Protein 5UC0 (pdb70)

Secondary structure (DSSP, 8-state):
--SPPHHHHHHHHHHHHT---HHHHHHHHHHHHHH---SBEEEEEEE-TTTTTSEEEEEEEEE-SSS--EEEEEEEE--STT-STT-EE--EE---SGGGG-EEEEEPTT--EEETTEEE--EEETTEEE--EEEHHHHHHGGG--EEEEESS--S---/--PPPHHHHHHHHHHHHT---HHHHHHHHHHHHHH---SBEEEEEEE-TTTTTSEEEEEEEEE-SSS--EEEEEEEE-----TT-EE--EES--SGGGS-EEEEEPTT--EEETTEEE--EEETTEEE--EEETHHHHHHTT--EEEEESS--S---

B-factor: mean 25.45, std 15.19, range [10.07, 131.5]

Structure (mmCIF, N/CA/C/O backbone):
data_5UC0
#
_entry.id   5UC0
#
_cell.length_a   113.075
_cell.length_b   113.075
_cell.length_c   64.308
_cell.angle_alpha   90.00
_cell.angle_beta   90.00
_cell.angle_gamma   120.00
#
_symmetry.space_group_name_H-M   'P 63'
#
loop_
_entity.id
_entity.type
_entity.pdbx_description
1 polymer 'Uncharacterized Protein COG5400'
2 non-polymer 'SULFATE ION'
3 non-polymer 'CHLORIDE ION'
4 non-polymer 'PENTAETHYLENE GLYCOL'
5 water water
#
loop_
_atom_site.group_PDB
_atom_site.id
_atom_site.type_symbol
_atom_site.label_atom_id
_atom_site.label_alt_id
_atom_site.label_comp_id
_atom_site.label_asym_id
_atom_site.label_entity_id
_atom_site.label_seq_id
_atom_site.pdbx_PDB_ins_code
_atom_site.Cartn_x
_atom_site.Cartn_y
_atom_site.Cartn_z
_atom_site.occupancy
_atom_site.B_iso_or_equiv
_atom_site.auth_seq_id
_atom_site.auth_comp_id
_atom_site.auth_asym_id
_atom_site.auth_atom_id
_atom_site.pdbx_PDB_model_num
ATOM 1 N N . ALA A 1 3 ? 27.975 5.442 28.932 1.00 39.08 38 ALA A N 1
ATOM 2 C CA . ALA A 1 3 ? 28.855 4.273 28.922 1.00 38.30 38 ALA A CA 1
ATOM 3 C C . ALA A 1 3 ? 30.297 4.716 28.775 1.00 36.91 38 ALA A C 1
ATOM 4 O O . ALA A 1 3 ? 31.214 3.904 28.892 1.00 34.94 38 ALA A O 1
ATOM 6 N N . ASN A 1 4 ? 30.479 6.012 28.504 1.00 36.21 39 ASN A N 1
ATOM 7 C CA . ASN A 1 4 ? 31.782 6.668 28.492 1.00 32.37 39 ASN A CA 1
ATOM 8 C C . ASN A 1 4 ? 32.131 7.310 29.831 1.00 25.07 39 ASN A C 1
ATOM 9 O O . ASN A 1 4 ? 33.208 7.889 29.961 1.00 25.98 39 ASN A O 1
ATOM 14 N N . THR A 1 5 ? 31.258 7.201 30.823 1.00 22.14 40 THR A N 1
ATOM 15 C CA . THR A 1 5 ? 31.406 7.833 32.123 1.00 23.77 40 THR A CA 1
ATOM 16 C C . THR A 1 5 ? 31.860 6.828 33.168 1.00 23.28 40 THR A C 1
ATOM 17 O O . THR A 1 5 ? 31.682 5.620 33.017 1.00 26.29 40 THR A O 1
ATOM 21 N N . TYR A 1 6 ? 32.426 7.346 34.249 1.00 18.06 41 TYR A N 1
ATOM 22 C CA . TYR A 1 6 ? 32.794 6.547 35.407 1.00 16.45 41 TYR A CA 1
ATOM 23 C C . TYR A 1 6 ? 31.774 6.746 36.517 1.00 21.18 41 TYR A C 1
ATOM 24 O O . TYR A 1 6 ? 31.237 7.841 36.693 1.00 20.78 41 TYR A O 1
ATOM 33 N N . THR A 1 7 ? 31.516 5.692 37.272 1.00 20.62 42 THR A N 1
ATOM 34 C CA . THR A 1 7 ? 30.612 5.803 38.402 1.00 19.28 42 THR A CA 1
ATOM 35 C C . THR A 1 7 ? 31.403 6.120 39.671 1.00 20.26 42 THR A C 1
ATOM 36 O O . THR A 1 7 ? 32.618 5.919 39.743 1.00 20.29 42 THR A O 1
ATOM 40 N N . ALA A 1 8 ? 30.696 6.645 40.674 1.00 20.32 43 ALA A N 1
ATOM 41 C CA . ALA A 1 8 ? 31.351 6.956 41.939 1.00 19.71 43 ALA A CA 1
ATOM 42 C C . ALA A 1 8 ? 32.042 5.727 42.511 1.00 19.87 43 ALA A C 1
ATOM 43 O O . ALA A 1 8 ? 33.118 5.835 43.108 1.00 19.30 43 ALA A O 1
ATOM 45 N N . GLU A 1 9 ? 31.450 4.545 42.317 1.00 22.14 44 GLU A N 1
ATOM 46 C CA . GLU A 1 9 ? 32.037 3.326 42.859 1.00 24.08 44 GLU A CA 1
ATOM 47 C C . GLU A 1 9 ? 33.357 2.988 42.176 1.00 22.62 44 GLU A C 1
ATOM 48 O O . GLU A 1 9 ? 34.332 2.621 42.842 1.00 26.81 44 GLU A O 1
ATOM 54 N N . GLU A 1 10 ? 33.402 3.096 40.849 1.00 19.66 45 GLU A N 1
ATOM 55 C CA . GLU A 1 10 ? 34.647 2.877 40.126 1.00 18.39 45 GLU A CA 1
ATOM 56 C C . GLU A 1 10 ? 35.688 3.906 40.524 1.00 18.23 45 GLU A C 1
ATOM 57 O O . GLU A 1 10 ? 36.870 3.585 40.666 1.00 20.29 45 GLU A O 1
ATOM 63 N N . VAL A 1 11 ? 35.261 5.149 40.718 1.00 17.09 46 VAL A N 1
ATOM 64 C CA . VAL A 1 11 ? 36.176 6.211 41.116 1.00 17.60 46 VAL A CA 1
ATOM 65 C C . VAL A 1 11 ? 36.672 5.989 42.542 1.00 20.71 46 VAL A C 1
ATOM 66 O O . VAL A 1 11 ? 37.870 6.115 42.828 1.00 20.19 46 VAL A O 1
ATOM 70 N N . VAL A 1 12 ? 35.764 5.666 43.465 1.00 15.17 47 VAL A N 1
ATOM 71 C CA . VAL A 1 12 ? 36.196 5.423 44.835 1.00 15.30 47 VAL A CA 1
ATOM 72 C C . VAL A 1 12 ? 37.198 4.275 44.880 1.00 17.07 47 VAL A C 1
ATOM 73 O O . VAL A 1 12 ? 38.161 4.304 45.657 1.00 15.02 47 VAL A O 1
ATOM 77 N N . GLU A 1 13 ? 37.021 3.269 44.019 1.00 15.45 48 GLU A N 1
ATOM 78 C CA . GLU A 1 13 ? 37.945 2.144 44.045 1.00 15.23 48 GLU A CA 1
ATOM 79 C C . GLU A 1 13 ? 39.307 2.548 43.505 1.00 14.62 48 GLU A C 1
ATOM 80 O O . GLU A 1 13 ? 40.339 2.219 44.096 1.00 21.32 48 GLU A O 1
ATOM 86 N N . SER A 1 14 ? 39.333 3.263 42.382 1.00 17.76 49 SER A N 1
ATOM 87 C CA . SER A 1 14 ? 40.606 3.745 41.853 1.00 18.71 49 SER A CA 1
ATOM 88 C C . SER A 1 14 ? 41.336 4.616 42.873 1.00 18.45 49 SER A C 1
ATOM 89 O O . SER A 1 14 ? 42.566 4.526 43.008 1.00 14.78 49 SER A O 1
ATOM 92 N N . GLY A 1 15 ? 40.589 5.439 43.624 1.00 18.05 50 GLY A N 1
ATOM 93 C CA . GLY A 1 15 ? 41.206 6.309 44.618 1.00 16.29 50 GLY A CA 1
ATOM 94 C C . GLY A 1 15 ? 41.701 5.566 45.846 1.00 16.33 50 GLY A C 1
ATOM 95 O O . GLY A 1 15 ? 42.803 5.832 46.331 1.00 16.31 50 GLY A O 1
ATOM 96 N N . HIS A 1 16 ? 40.884 4.641 46.380 1.00 17.33 51 HIS A N 1
ATOM 97 C CA . HIS A 1 16 ? 41.327 3.763 47.464 1.00 16.56 51 HIS A CA 1
ATOM 98 C C . HIS A 1 16 ? 42.639 3.081 47.119 1.00 16.29 51 HIS A C 1
ATOM 99 O O . HIS A 1 16 ? 43.556 3.009 47.945 1.00 14.94 51 HIS A O 1
ATOM 106 N N . ARG A 1 17 ? 42.740 2.573 45.894 1.00 16.93 52 ARG A N 1
ATOM 107 C CA . ARG A 1 17 ? 43.934 1.858 45.473 1.00 20.94 52 ARG A CA 1
ATOM 108 C C . ARG A 1 17 ? 45.093 2.815 45.219 1.00 23.31 52 ARG A C 1
ATOM 109 O O . ARG A 1 17 ? 46.239 2.507 45.561 1.00 28.08 52 ARG A O 1
ATOM 117 N N . PHE A 1 18 ? 44.825 3.983 44.632 1.00 19.76 53 PHE A N 1
ATOM 118 C CA . PHE A 1 18 ? 45.925 4.891 44.313 1.00 17.09 53 PHE A CA 1
ATOM 119 C C . PHE A 1 18 ? 46.457 5.587 45.561 1.00 13.37 53 PHE A C 1
ATOM 120 O O . PHE A 1 18 ? 47.674 5.756 45.713 1.00 13.33 53 PHE A O 1
ATOM 128 N N . PHE A 1 19 ? 45.562 6.017 46.450 1.00 13.57 54 PHE A N 1
ATOM 129 C CA . PHE A 1 19 ? 45.954 6.706 47.673 1.00 20.86 54 PHE A CA 1
ATOM 130 C C . PHE A 1 19 ? 46.358 5.750 48.784 1.00 23.62 54 PHE A C 1
ATOM 131 O O . PHE A 1 19 ? 46.860 6.205 49.817 1.00 26.16 54 PHE A O 1
ATOM 139 N N . GLY A 1 20 ? 46.172 4.449 48.593 1.00 22.42 55 GLY A N 1
ATOM 140 C CA . GLY A 1 20 ? 46.534 3.505 49.629 1.00 26.13 55 GLY A CA 1
ATOM 141 C C . GLY A 1 20 ? 45.774 3.769 50.906 1.00 30.02 55 GLY A C 1
ATOM 142 O O . GLY A 1 20 ? 46.357 3.739 51.997 1.00 33.25 55 GLY A O 1
ATOM 143 N N . SER A 1 21 ? 44.482 4.045 50.788 1.00 29.17 56 SER A N 1
ATOM 144 C CA . SER A 1 21 ? 43.676 4.465 51.916 1.00 31.45 56 SER A CA 1
ATOM 145 C C . SER A 1 21 ? 42.277 3.912 51.722 1.00 36.34 56 SER A C 1
ATOM 146 O O . SER A 1 21 ? 41.739 3.936 50.612 1.00 39.23 56 SER A O 1
ATOM 149 N N . THR A 1 22 ? 41.706 3.387 52.798 1.00 38.11 57 THR A N 1
ATOM 150 C CA . THR A 1 22 ? 40.285 3.092 52.837 1.00 41.67 57 THR A CA 1
ATOM 151 C C . THR A 1 22 ? 39.524 4.130 53.650 1.00 42.36 57 THR A C 1
ATOM 152 O O . THR A 1 22 ? 38.319 3.971 53.869 1.00 41.21 57 THR A O 1
ATOM 156 N N . SER A 1 23 ? 40.214 5.190 54.089 1.00 43.49 58 SER A N 1
ATOM 157 C CA . SER A 1 23 ? 39.607 6.290 54.833 1.00 42.63 58 SER A CA 1
ATOM 158 C C . SER A 1 23 ? 38.297 6.732 54.198 1.00 38.29 58 SER A C 1
ATOM 159 O O . SER A 1 23 ? 38.203 6.887 52.978 1.00 37.33 58 SER A O 1
ATOM 162 N N . GLY A 1 24 ? 37.278 6.924 55.039 1.00 35.09 59 GLY A N 1
ATOM 163 C CA . GLY A 1 24 ? 35.969 7.310 54.543 1.00 32.26 59 GLY A CA 1
ATOM 164 C C . GLY A 1 24 ? 35.956 8.633 53.809 1.00 30.17 59 GLY A C 1
ATOM 165 O O . GLY A 1 24 ? 34.999 8.917 53.077 1.00 27.13 59 GLY A O 1
ATOM 166 N N . GLY A 1 25 ? 37.007 9.444 53.980 1.00 29.68 60 GLY A N 1
ATOM 167 C CA . GLY A 1 25 ? 37.052 10.744 53.331 1.00 24.17 60 GLY A CA 1
ATOM 168 C C . GLY A 1 25 ? 37.079 10.652 51.819 1.00 24.01 60 GLY A C 1
ATOM 169 O O . GLY A 1 25 ? 36.493 11.491 51.133 1.00 26.37 60 GLY A O 1
ATOM 170 N N . ILE A 1 26 ? 37.762 9.636 51.276 1.00 24.52 61 ILE A N 1
ATOM 171 C CA . ILE A 1 26 ? 37.815 9.459 49.823 1.00 21.46 61 ILE A CA 1
ATOM 172 C C . ILE A 1 26 ? 36.408 9.301 49.255 1.00 21.07 61 ILE A C 1
ATOM 173 O O . ILE A 1 26 ? 36.011 10.017 48.329 1.00 20.38 61 ILE A O 1
ATOM 178 N N . ALA A 1 27 ? 35.625 8.368 49.811 1.00 22.70 62 ALA A N 1
ATOM 179 C CA . ALA A 1 27 ? 34.259 8.167 49.334 1.00 20.00 62 ALA A CA 1
ATOM 180 C C . ALA A 1 27 ? 33.419 9.427 49.510 1.00 20.07 62 ALA A C 1
ATOM 181 O O . ALA A 1 27 ? 32.663 9.808 48.608 1.00 20.05 62 ALA A O 1
ATOM 183 N N . SER A 1 28 ? 33.560 10.097 50.661 1.00 20.84 63 SER A N 1
ATOM 184 C CA . SER A 1 28 ? 32.834 11.338 50.923 1.00 21.14 63 SER A CA 1
ATOM 185 C C . SER A 1 28 ? 33.154 12.406 49.886 1.00 19.56 63 SER A C 1
ATOM 186 O O . SER A 1 28 ? 32.258 13.102 49.399 1.00 20.16 63 SER A O 1
ATOM 189 N N . ALA A 1 29 ? 34.431 12.566 49.552 1.00 20.79 64 ALA A N 1
ATOM 190 C CA . ALA A 1 29 ? 34.817 13.605 48.603 1.00 22.67 64 ALA A CA 1
ATOM 191 C C . ALA A 1 29 ? 34.364 13.256 47.195 1.00 21.99 64 ALA A C 1
ATOM 192 O O . ALA A 1 29 ? 33.873 14.126 46.467 1.00 23.50 64 ALA A O 1
ATOM 194 N N . VAL A 1 30 ? 34.517 11.990 46.794 1.00 18.93 65 VAL A N 1
ATOM 195 C CA . VAL A 1 30 ? 34.017 11.555 45.492 1.00 19.54 65 VAL A CA 1
ATOM 196 C C . VAL A 1 30 ? 32.505 11.727 45.423 1.00 22.34 65 VAL A C 1
ATOM 197 O O . VAL A 1 30 ? 31.963 12.241 44.437 1.00 22.02 65 VAL A O 1
ATOM 201 N N . GLU A 1 31 ? 31.803 11.299 46.477 1.00 24.05 66 GLU A N 1
ATOM 202 C CA . GLU A 1 31 ? 30.352 11.437 46.504 1.00 25.42 66 GLU A CA 1
ATOM 203 C C . GLU A 1 31 ? 29.935 12.899 46.438 1.00 24.36 66 GLU A C 1
ATOM 204 O O . GLU A 1 31 ? 28.844 13.204 45.949 1.00 24.89 66 GLU A O 1
ATOM 210 N N . LYS A 1 32 ? 30.791 13.816 46.902 1.00 22.72 67 LYS A N 1
ATOM 211 C CA . LYS A 1 32 ? 30.482 15.240 46.812 1.00 21.09 67 LYS A CA 1
ATOM 212 C C . LYS A 1 32 ? 30.708 15.774 45.407 1.00 20.60 67 LYS A C 1
ATOM 213 O O . LYS A 1 32 ? 29.916 16.585 44.915 1.00 21.09 67 LYS A O 1
ATOM 219 N N . ALA A 1 33 ? 31.799 15.362 44.760 1.00 18.87 68 ALA A N 1
ATOM 220 C CA . ALA A 1 33 ? 32.081 15.859 43.422 1.00 17.07 68 ALA A CA 1
ATOM 221 C C . ALA A 1 33 ? 31.009 15.413 42.437 1.00 24.66 68 ALA A C 1
ATOM 222 O O . ALA A 1 33 ? 30.518 16.214 41.636 1.00 18.09 68 ALA A O 1
ATOM 224 N N . PHE A 1 34 ? 30.625 14.139 42.498 1.00 25.77 69 PHE A N 1
ATOM 225 C CA . PHE A 1 34 ? 29.570 13.620 41.630 1.00 28.10 69 PHE A CA 1
ATOM 226 C C . PHE A 1 34 ? 28.244 14.335 41.875 1.00 26.67 69 PHE A C 1
ATOM 227 O O . PHE A 1 34 ? 27.547 14.724 40.930 1.00 25.15 69 PHE A O 1
ATOM 235 N N . GLN A 1 35 ? 27.868 14.498 43.143 1.00 25.46 70 GLN A N 1
ATOM 236 C CA . GLN A 1 35 ? 26.640 15.212 43.475 1.00 28.22 70 GLN A CA 1
ATOM 237 C C . GLN A 1 35 ? 26.645 16.643 42.937 1.00 31.16 70 GLN A C 1
ATOM 238 O O . GLN A 1 35 ? 25.587 17.182 42.592 1.00 33.26 70 GLN A O 1
ATOM 244 N N . SER A 1 36 ? 27.821 17.261 42.823 1.00 30.75 71 SER A N 1
ATOM 245 C CA . SER A 1 36 ? 27.924 18.604 42.268 1.00 28.37 71 SER A CA 1
ATOM 246 C C . SER A 1 36 ? 28.118 18.630 40.751 1.00 24.39 71 SER A C 1
ATOM 247 O O . SER A 1 36 ? 27.683 19.592 40.111 1.00 24.35 71 SER A O 1
ATOM 250 N N . PHE A 1 37 ? 28.763 17.614 40.145 1.00 22.34 72 PHE A N 1
ATOM 251 C CA . PHE A 1 37 ? 29.135 17.692 38.730 1.00 21.68 72 PHE A CA 1
ATOM 252 C C . PHE A 1 37 ? 28.730 16.506 37.875 1.00 24.78 72 PHE A C 1
ATOM 253 O O . PHE A 1 37 ? 28.945 16.554 36.659 1.00 24.98 72 PHE A O 1
ATOM 261 N N . GLY A 1 38 ? 28.166 15.452 38.455 1.00 27.07 73 GLY A N 1
ATOM 262 C CA . GLY A 1 38 ? 27.790 14.285 37.684 1.00 26.63 73 GLY A CA 1
ATOM 263 C C . GLY A 1 38 ? 28.929 13.306 37.514 1.00 23.61 73 GLY A C 1
ATOM 264 O O . GLY A 1 38 ? 29.826 13.238 38.359 1.00 24.78 73 GLY A O 1
ATOM 265 N N . LEU A 1 39 ? 28.912 12.558 36.417 1.00 23.42 74 LEU A N 1
ATOM 266 C CA . LEU A 1 39 ? 29.866 11.478 36.189 1.00 24.24 74 LEU A CA 1
ATOM 267 C C . LEU A 1 39 ? 30.981 11.950 35.279 1.00 23.79 74 LEU A C 1
ATOM 268 O O . LEU A 1 39 ? 30.703 12.536 34.226 1.00 22.03 74 LEU A O 1
ATOM 273 N N . PRO A 1 40 ? 32.235 11.714 35.650 1.00 22.38 75 PRO A N 1
ATOM 274 C CA . PRO A 1 40 ? 33.351 12.098 34.788 1.00 19.15 75 PRO A CA 1
ATOM 275 C C . PRO A 1 40 ? 33.542 11.079 33.682 1.00 18.09 75 PRO A C 1
ATOM 276 O O . PRO A 1 40 ? 33.209 9.902 33.826 1.00 16.48 75 PRO A O 1
ATOM 280 N N . ASN A 1 41 ? 34.089 11.532 32.558 1.00 18.05 76 ASN A N 1
ATOM 281 C CA . ASN A 1 41 ? 34.455 10.579 31.518 1.00 24.07 76 ASN A CA 1
ATOM 282 C C . ASN A 1 41 ? 35.965 10.378 31.433 1.00 24.21 76 ASN A C 1
ATOM 283 O O . ASN A 1 41 ? 36.465 9.829 30.446 1.00 23.91 76 ASN A O 1
ATOM 288 N N . GLY A 1 42 ? 36.691 10.783 32.472 1.00 21.19 77 GLY A N 1
ATOM 289 C CA . GLY A 1 42 ? 38.112 10.518 32.569 1.00 18.87 77 GLY A CA 1
ATOM 290 C C . GLY A 1 42 ? 38.603 10.824 33.963 1.00 13.94 77 GLY A C 1
ATOM 291 O O . GLY A 1 42 ? 37.961 11.559 34.717 1.00 13.94 77 GLY A O 1
ATOM 292 N N . TYR A 1 43 ? 39.742 10.226 34.305 1.00 15.60 78 TYR A N 1
ATOM 293 C CA . TYR A 1 43 ? 40.439 10.564 35.539 1.00 16.08 78 TYR A CA 1
ATOM 294 C C . TYR A 1 43 ? 41.946 10.502 35.322 1.00 12.96 78 TYR A C 1
ATOM 295 O O . TYR A 1 43 ? 42.444 9.782 34.459 1.00 14.41 78 TYR A O 1
ATOM 304 N N . ILE A 1 44 ? 42.661 11.303 36.098 1.00 14.05 79 ILE A N 1
ATOM 305 C CA . ILE A 1 44 ? 44.114 11.386 36.063 1.00 12.46 79 ILE A CA 1
ATOM 306 C C . ILE A 1 44 ? 44.626 10.921 37.420 1.00 15.52 79 ILE A C 1
ATOM 307 O O . ILE A 1 44 ? 44.177 11.422 38.458 1.00 15.25 79 ILE A O 1
ATOM 312 N N . LEU A 1 45 ? 45.542 9.952 37.414 1.00 12.25 80 LEU A N 1
ATOM 313 C CA . LEU A 1 45 ? 46.312 9.604 38.599 1.00 12.15 80 LEU A CA 1
ATOM 314 C C . LEU A 1 45 ? 47.758 10.007 38.365 1.00 12.03 80 LEU A C 1
ATOM 315 O O . LEU A 1 45 ? 48.328 9.686 37.320 1.00 12.09 80 LEU A O 1
ATOM 320 N N . GLY A 1 46 ? 48.347 10.707 39.325 1.00 13.56 81 GLY A N 1
ATOM 321 C CA . GLY A 1 46 ? 49.718 11.129 39.148 1.00 11.84 81 GLY A CA 1
ATOM 322 C C . GLY A 1 4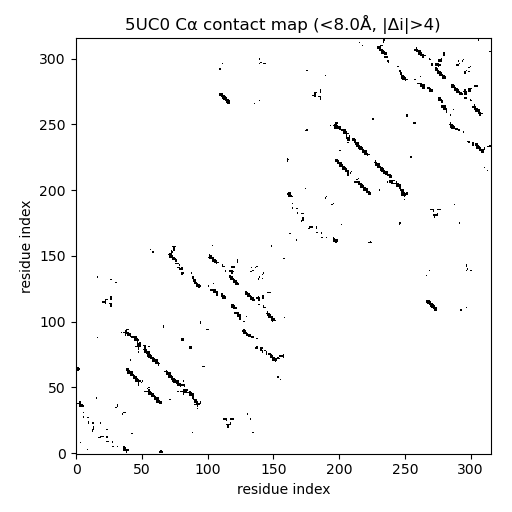6 ? 50.322 11.635 40.433 1.00 14.89 81 GLY A C 1
ATOM 323 O O . GLY A 1 46 ? 49.717 11.558 41.500 1.00 11.89 81 GLY A O 1
ATOM 324 N N . GLU A 1 47 ? 51.539 12.158 40.303 1.00 11.77 82 GLU A N 1
ATOM 325 C CA . GLU A 1 47 ? 52.327 12.660 41.414 1.00 13.71 82 GLU A CA 1
ATOM 326 C C . GLU A 1 47 ? 52.785 14.073 41.109 1.00 14.20 82 GLU A C 1
ATOM 327 O O . GLU A 1 47 ? 52.995 14.425 39.948 1.00 12.59 82 GLU A O 1
ATOM 333 N N . GLU A 1 48 ? 52.937 14.876 42.164 1.00 15.56 83 GLU A N 1
ATOM 334 C CA . GLU A 1 48 ? 53.356 16.267 42.057 1.00 14.00 83 GLU A CA 1
ATOM 335 C C . GLU A 1 48 ? 54.515 16.519 42.995 1.00 11.87 83 GLU A C 1
ATOM 336 O O . GLU A 1 48 ? 54.542 15.975 44.099 1.00 12.07 83 GLU A O 1
ATOM 342 N N . GLY A 1 49 ? 55.442 17.374 42.564 1.00 11.85 84 GLY A N 1
ATOM 343 C CA . GLY A 1 49 ? 56.544 17.826 43.397 1.00 22.26 84 GLY A CA 1
ATOM 344 C C . GLY A 1 49 ? 56.865 19.298 43.180 1.00 28.37 84 GLY A C 1
ATOM 345 O O . GLY A 1 49 ? 56.811 19.802 42.048 1.00 30.54 84 GLY A O 1
ATOM 346 N N . SER A 1 50 ? 57.219 20.005 44.256 1.00 29.31 85 SER A N 1
ATOM 347 C CA . SER A 1 50 ? 57.481 21.441 44.182 1.00 27.67 85 SER A CA 1
ATOM 348 C C . SER A 1 50 ? 58.913 21.808 44.568 1.00 27.91 85 SER A C 1
ATOM 349 O O . SER A 1 50 ? 59.196 22.987 44.808 1.00 26.93 85 SER A O 1
ATOM 352 N N . GLY A 1 51 ? 59.828 20.832 44.611 1.00 26.84 86 GLY A N 1
ATOM 353 C CA . GLY A 1 51 ? 61.143 21.077 45.188 1.00 25.96 86 GLY A CA 1
ATOM 354 C C . GLY A 1 51 ? 62.036 21.984 44.363 1.00 29.34 86 GLY A C 1
ATOM 355 O O . GLY A 1 51 ? 62.857 22.715 44.928 1.00 29.56 86 GLY A O 1
ATOM 356 N N . ALA A 1 52 ? 61.883 21.955 43.026 1.00 26.65 87 ALA A N 1
ATOM 357 C CA . ALA A 1 52 ? 62.748 22.724 42.132 1.00 20.61 87 ALA A CA 1
ATOM 358 C C . ALA A 1 52 ? 62.604 24.219 42.373 1.00 24.10 87 ALA A C 1
ATOM 359 O O . ALA A 1 52 ? 63.603 24.949 42.437 1.00 13.10 87 ALA A O 1
ATOM 361 N N . PHE A 1 53 ? 61.366 24.695 42.517 1.00 21.51 88 PHE A N 1
ATOM 362 C CA . PHE A 1 53 ? 61.105 26.077 42.900 1.00 20.02 88 PHE A CA 1
ATOM 363 C C . PHE A 1 53 ? 60.844 26.223 44.395 1.00 16.40 88 PHE A C 1
ATOM 364 O O . PHE A 1 53 ? 60.189 27.184 44.816 1.00 16.69 88 PHE A O 1
ATOM 372 N N . ILE A 1 54 ? 61.370 25.284 45.196 1.00 14.41 89 ILE A N 1
ATOM 373 C CA . ILE A 1 54 ? 61.442 25.350 46.655 1.00 21.65 89 ILE A CA 1
ATOM 374 C C . ILE A 1 54 ? 60.047 25.505 47.259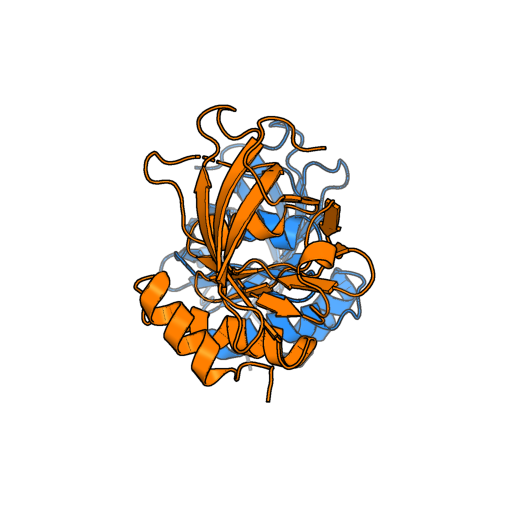 1.00 25.40 89 ILE A C 1
ATOM 375 O O . ILE A 1 54 ? 59.856 26.239 48.240 1.00 24.76 89 ILE A O 1
ATOM 380 N N . GLY A 1 55 ? 59.055 24.826 46.667 1.00 25.18 90 GLY A N 1
ATOM 381 C CA . GLY A 1 55 ? 57.684 24.850 47.146 1.00 21.38 90 GLY A CA 1
ATOM 382 C C . GLY A 1 55 ? 56.710 25.737 46.377 1.00 16.95 90 GLY A C 1
ATOM 383 O O . GLY A 1 55 ? 55.504 25.521 46.490 1.00 15.91 90 GLY A O 1
ATOM 384 N N . GLY A 1 56 ? 57.189 26.731 45.605 1.00 15.52 91 GLY A N 1
ATOM 385 C CA . GLY A 1 56 ? 56.306 27.729 45.013 1.00 14.75 91 GLY A CA 1
ATOM 386 C C . GLY A 1 56 ? 55.720 27.425 43.642 1.00 13.05 91 GLY A C 1
ATOM 387 O O . GLY A 1 56 ? 54.845 28.159 43.167 1.00 12.34 91 GLY A O 1
ATOM 388 N N . LEU A 1 57 ? 56.197 26.372 42.986 1.00 13.59 92 LEU A N 1
ATOM 389 C CA . LEU A 1 57 ? 55.650 25.898 41.723 1.00 14.49 92 LEU A CA 1
ATOM 390 C C . LEU A 1 57 ? 55.611 24.385 41.775 1.00 14.66 92 LEU A C 1
ATOM 391 O O . LEU A 1 57 ? 56.618 23.758 42.105 1.00 19.44 92 LEU A O 1
ATOM 396 N N . THR A 1 58 ? 54.494 23.843 41.372 1.00 11.80 93 THR A N 1
ATOM 397 C CA . THR A 1 58 ? 54.281 22.426 41.345 1.00 14.90 93 THR A CA 1
ATOM 398 C C . THR A 1 58 ? 54.423 21.893 39.941 1.00 14.98 93 THR A C 1
ATOM 399 O O . THR A 1 58 ? 53.818 22.410 39.040 1.00 17.21 93 THR A O 1
ATOM 403 N N . TYR A 1 59 ? 55.204 20.831 39.806 1.00 16.68 94 TYR A N 1
ATOM 404 C CA . TYR A 1 59 ? 55.268 20.087 38.554 1.00 14.73 94 TYR A CA 1
ATOM 405 C C . TYR A 1 59 ? 54.723 18.684 38.788 1.00 13.87 94 TYR A C 1
ATOM 406 O O . TYR A 1 59 ? 55.160 17.987 39.711 1.00 12.54 94 TYR A O 1
ATOM 415 N N . GLY A 1 60 ? 53.751 18.289 37.977 1.00 14.19 95 GLY A N 1
ATOM 416 C CA . GLY A 1 60 ? 53.104 17.011 38.161 1.00 11.61 95 GLY A CA 1
ATOM 417 C C . GLY A 1 60 ? 53.212 16.129 36.941 1.00 12.65 95 GLY A C 1
ATOM 418 O O . GLY A 1 60 ? 53.453 16.613 35.832 1.00 15.03 95 GLY A O 1
ATOM 419 N N . GLU A 1 61 ? 53.026 14.831 37.141 1.00 11.73 96 GLU A N 1
ATOM 420 C CA . GLU A 1 61 ? 53.133 13.850 36.074 1.00 11.88 96 GLU A CA 1
ATOM 421 C C . GLU A 1 61 ? 52.206 12.691 36.390 1.00 11.89 96 GLU A C 1
ATOM 422 O O . GLU A 1 61 ? 52.236 12.153 37.498 1.00 12.27 96 GLU A O 1
ATOM 428 N N . GLY A 1 62 ? 51.392 12.310 35.421 1.00 15.14 97 GLY A N 1
ATOM 429 C CA . GLY A 1 62 ? 50.448 11.245 35.641 1.00 12.07 97 GLY A CA 1
ATOM 430 C C . GLY A 1 62 ? 49.890 10.757 34.327 1.00 12.33 97 GLY A C 1
ATOM 431 O O . GLY A 1 62 ? 50.379 11.107 33.251 1.00 12.51 97 GLY A O 1
ATOM 432 N N . THR A 1 63 ? 48.845 9.954 34.432 1.00 16.29 98 THR A N 1
ATOM 433 C CA . THR A 1 63 ? 48.206 9.350 33.276 1.00 16.72 98 THR A CA 1
ATOM 434 C C . THR A 1 63 ? 46.715 9.627 33.317 1.00 12.80 98 THR A C 1
ATOM 435 O O . THR A 1 63 ? 46.080 9.511 34.368 1.00 12.65 98 THR A O 1
ATOM 439 N N . LEU A 1 64 ? 46.174 10.000 32.161 1.00 15.51 99 LEU A N 1
ATOM 440 C CA . LEU A 1 64 ? 44.745 10.197 31.970 1.00 16.73 99 LEU A CA 1
ATOM 441 C C . LEU A 1 64 ? 44.113 8.870 31.579 1.00 13.60 99 LEU A C 1
ATOM 442 O O . LEU A 1 64 ? 44.544 8.251 30.609 1.00 15.31 99 LEU A O 1
ATOM 447 N N . TYR A 1 65 ? 43.100 8.441 32.324 1.00 13.58 100 TYR A N 1
ATOM 448 C CA . TYR A 1 65 ? 42.398 7.187 32.076 1.00 15.32 100 TYR A CA 1
ATOM 449 C C . TYR A 1 65 ? 41.009 7.479 31.538 1.00 16.85 100 TYR A C 1
ATOM 450 O O . TYR A 1 65 ? 40.259 8.249 32.139 1.00 20.59 100 TYR A O 1
ATOM 459 N N . THR A 1 66 ? 40.672 6.871 30.407 1.00 19.13 101 THR A N 1
ATOM 460 C CA . THR A 1 66 ? 39.331 6.950 29.850 1.00 19.79 101 THR A CA 1
ATOM 461 C C . THR A 1 66 ? 38.834 5.544 29.553 1.00 24.68 101 THR A C 1
ATOM 462 O O . THR A 1 66 ? 39.596 4.573 29.565 1.00 28.64 101 THR A O 1
ATOM 466 N N . LYS A 1 67 ? 37.537 5.441 29.275 1.00 23.66 102 LYS A N 1
ATOM 467 C CA . LYS A 1 67 ? 36.956 4.150 28.939 1.00 24.63 102 LYS A CA 1
ATOM 468 C C . LYS A 1 67 ? 37.084 3.792 27.458 1.00 27.78 102 LYS A C 1
ATOM 469 O O . LYS A 1 67 ? 37.245 2.608 27.135 1.00 33.62 102 LYS A O 1
ATOM 475 N N . ASN A 1 68 ? 37.037 4.769 26.542 1.00 26.11 103 ASN A N 1
ATOM 476 C CA . ASN A 1 68 ? 37.106 4.441 25.123 1.00 28.39 103 ASN A CA 1
ATOM 477 C C . ASN A 1 68 ? 37.942 5.421 24.313 1.00 27.68 103 ASN A C 1
ATOM 478 O O . ASN A 1 68 ? 37.933 5.343 23.081 1.00 28.78 103 ASN A O 1
ATOM 483 N N . ALA A 1 69 ? 38.651 6.345 24.952 1.00 24.11 104 ALA A N 1
ATOM 484 C CA . ALA A 1 69 ? 39.555 7.244 24.255 1.00 22.33 104 ALA A CA 1
ATOM 485 C C . ALA A 1 69 ? 41.009 6.934 24.568 1.00 22.20 104 ALA A C 1
ATOM 486 O O . ALA A 1 69 ? 41.883 7.778 24.362 1.00 23.32 104 ALA A O 1
ATOM 488 N N . GLY A 1 70 ? 41.284 5.746 25.065 1.00 19.44 105 GLY A N 1
ATOM 489 C CA . GLY A 1 70 ? 42.639 5.396 25.408 1.00 16.65 105 GLY A CA 1
ATOM 490 C C . GLY A 1 70 ? 43.082 6.134 26.650 1.00 19.20 105 GLY A C 1
ATOM 491 O O . GLY A 1 70 ? 42.326 6.845 27.299 1.00 20.08 105 GLY A O 1
ATOM 492 N N . ASP A 1 71 ? 44.348 5.943 26.978 1.00 18.02 106 ASP A N 1
ATOM 493 C CA . ASP A 1 71 ? 44.956 6.518 28.162 1.00 16.22 106 ASP A CA 1
ATOM 494 C C . ASP A 1 71 ? 46.158 7.325 27.711 1.00 17.36 106 ASP A C 1
ATOM 495 O O . ASP A 1 71 ? 46.749 7.031 26.673 1.00 17.15 106 ASP A O 1
ATOM 500 N N . HIS A 1 72 ? 46.508 8.361 28.471 1.00 19.12 107 HIS A N 1
ATOM 501 C CA . HIS A 1 72 ? 47.493 9.320 27.989 1.00 19.85 107 HIS A CA 1
ATOM 502 C C . HIS A 1 72 ? 48.331 9.859 29.140 1.00 17.71 107 HIS A C 1
ATOM 503 O O . HIS A 1 72 ? 47.791 10.201 30.192 1.00 20.57 107 HIS A O 1
ATOM 510 N N . LYS A 1 73 ? 49.648 9.929 28.930 1.00 15.56 108 LYS A N 1
ATOM 511 C CA . LYS A 1 73 ? 50.505 10.668 29.844 1.00 13.51 108 LYS A CA 1
ATOM 512 C C . LYS A 1 73 ? 50.120 12.135 29.831 1.00 14.29 108 LYS A C 1
ATOM 513 O O . LYS A 1 73 ? 49.959 12.739 28.767 1.00 15.87 108 LYS A O 1
ATOM 519 N N . THR A 1 74 ? 49.956 12.698 31.021 1.00 13.03 109 THR A N 1
ATOM 520 C CA . THR A 1 74 ? 49.593 14.095 31.203 1.00 12.95 109 THR A CA 1
ATOM 521 C C . THR A 1 74 ? 50.559 14.730 32.188 1.00 15.86 109 THR A C 1
ATOM 522 O O . THR A 1 74 ? 50.920 14.114 33.194 1.00 15.76 109 THR A O 1
ATOM 526 N N . PHE A 1 75 ? 50.980 15.957 31.892 1.00 12.67 110 PHE A N 1
ATOM 527 C CA . PHE A 1 75 ? 51.873 16.720 32.750 1.00 14.10 110 PHE A CA 1
ATOM 528 C C . PHE A 1 75 ? 51.162 18.004 33.147 1.00 12.82 110 PHE A C 1
ATOM 529 O O . PHE A 1 75 ? 50.254 18.453 32.445 1.00 12.55 110 PHE A O 1
ATOM 537 N N . TRP A 1 76 ? 51.531 18.575 34.295 1.00 12.08 111 TRP A N 1
ATOM 538 C CA . TRP A 1 76 ? 50.866 19.796 34.726 1.00 12.03 111 TRP A CA 1
ATOM 539 C C . TRP A 1 76 ? 51.804 20.670 35.546 1.00 12.40 111 TRP A C 1
ATOM 540 O O . TRP A 1 76 ? 52.818 20.208 36.076 1.00 11.82 111 TRP A O 1
ATOM 551 N N . GLN A 1 77 ? 51.451 21.960 35.618 1.00 11.95 112 GLN A N 1
ATOM 552 C CA . GLN A 1 77 ? 52.239 22.990 36.281 1.00 11.91 112 GLN A CA 1
ATOM 553 C C . GLN A 1 77 ? 51.292 23.971 36.955 1.00 14.24 112 GLN A C 1
ATOM 554 O O . GLN A 1 77 ? 50.233 24.287 36.411 1.00 17.28 112 GLN A O 1
ATOM 560 N N . GLY A 1 78 ? 51.673 24.465 38.128 1.00 12.63 113 GLY A N 1
ATOM 561 C CA . GLY A 1 78 ? 50.850 25.415 38.840 1.00 12.64 113 GLY A CA 1
ATOM 562 C C . GLY A 1 78 ? 51.533 25.982 40.065 1.00 14.93 113 GLY A C 1
ATOM 563 O O . GLY A 1 78 ? 52.649 25.583 40.423 1.00 15.12 113 GLY A O 1
ATOM 564 N N . PRO A 1 79 ? 50.883 26.939 40.728 1.00 17.52 114 PRO A N 1
ATOM 565 C CA . PRO A 1 79 ? 51.433 27.451 41.985 1.00 16.95 114 PRO A CA 1
ATOM 566 C C . PRO A 1 79 ? 51.240 26.418 43.074 1.00 12.07 114 PRO A C 1
ATOM 567 O O . PRO A 1 79 ? 50.270 25.662 43.066 1.00 12.08 114 PRO A O 1
ATOM 571 N N . SER A 1 80 ? 52.188 26.364 43.999 1.00 20.54 115 SER A N 1
ATOM 572 C CA . SER A 1 80 ? 52.088 25.437 45.115 1.00 22.01 115 SER A CA 1
ATOM 573 C C . SER A 1 80 ? 52.293 26.143 46.442 1.00 22.96 115 SER A C 1
ATOM 574 O O . SER A 1 80 ? 52.996 27.153 46.535 1.00 20.99 115 SER A O 1
ATOM 577 N N . LEU A 1 81 ? 51.673 25.578 47.473 1.00 23.98 116 LEU A N 1
ATOM 578 C CA . LEU A 1 81 ? 51.936 25.934 48.856 1.00 23.40 116 LEU A CA 1
ATOM 579 C C . LEU A 1 81 ? 52.919 24.984 49.526 1.00 27.36 116 LEU A C 1
ATOM 580 O O . LEU A 1 81 ? 53.233 25.175 50.704 1.00 32.24 116 LEU A O 1
ATOM 585 N N . GLY A 1 82 ? 53.407 23.971 48.814 1.00 22.20 117 GLY A N 1
ATOM 586 C CA . GLY A 1 82 ? 54.414 23.081 49.339 1.00 23.26 117 GLY A CA 1
ATOM 587 C C . GLY A 1 82 ? 53.903 21.776 49.893 1.00 27.41 117 GLY A C 1
ATOM 588 O O . GLY A 1 82 ? 54.643 21.110 50.618 1.00 25.04 117 GLY A O 1
ATOM 589 N N . TRP A 1 83 ? 52.658 21.396 49.591 1.00 23.33 118 TRP A N 1
ATOM 590 C CA . TRP A 1 83 ? 52.184 20.064 49.958 1.00 24.13 118 TRP A CA 1
ATOM 591 C C . TRP A 1 83 ? 53.000 18.979 49.276 1.00 24.99 118 TRP A C 1
ATOM 592 O O . TRP A 1 83 ? 53.156 17.878 49.815 1.00 26.30 118 TRP A O 1
ATOM 603 N N . ASP A 1 84 ? 53.502 19.267 48.082 1.00 26.13 119 ASP A N 1
ATOM 604 C CA . ASP A 1 84 ? 54.304 18.348 47.300 1.00 25.88 119 ASP A CA 1
ATOM 605 C C . ASP A 1 84 ? 55.785 18.606 47.482 1.00 29.52 119 ASP A C 1
ATOM 606 O O . ASP A 1 84 ? 56.602 18.077 46.717 1.00 27.75 119 ASP A O 1
ATOM 611 N N . PHE A 1 85 ? 56.141 19.428 48.475 1.00 29.36 120 PHE A N 1
ATOM 612 C CA . PHE A 1 85 ? 57.530 19.751 48.746 1.00 33.03 120 PHE A CA 1
ATOM 613 C C . PHE A 1 85 ? 58.301 18.532 49.224 1.00 40.19 120 PHE A C 1
ATOM 614 O O . PHE A 1 85 ? 59.535 18.537 49.174 1.00 45.43 120 PHE A O 1
ATOM 622 N N . GLY A 1 86 ? 57.604 17.484 49.660 1.00 39.35 121 GLY A N 1
ATOM 623 C CA . GLY A 1 86 ? 58.276 16.219 49.899 1.00 41.92 121 GLY A CA 1
ATOM 624 C C . GLY A 1 86 ? 59.020 15.764 48.657 1.00 49.19 121 GLY A C 1
ATOM 625 O O . GLY A 1 86 ? 58.528 15.892 47.533 1.00 53.43 121 GLY A O 1
ATOM 626 N N . GLY A 1 87 ? 60.234 15.243 48.867 1.00 53.67 122 GLY A N 1
ATOM 627 C CA . GLY A 1 87 ? 61.077 14.849 47.743 1.00 52.87 122 GLY A CA 1
ATOM 628 C C . GLY A 1 87 ? 60.455 13.772 46.873 1.00 51.18 122 GLY A C 1
ATOM 629 O O . GLY A 1 87 ? 60.654 13.753 45.654 1.00 47.42 122 GLY A O 1
ATOM 630 N N . GLN A 1 88 ? 59.711 12.849 47.486 1.00 53.39 123 GLN A N 1
ATOM 631 C CA . GLN A 1 88 ? 58.931 11.894 46.712 1.00 54.91 123 GLN A CA 1
ATOM 632 C C . GLN A 1 88 ? 57.667 12.514 46.141 1.00 50.56 123 GLN A C 1
ATOM 633 O O . GLN A 1 88 ? 56.962 11.858 45.362 1.00 49.87 123 GLN A O 1
ATOM 639 N N . GLY A 1 89 ? 57.374 13.757 46.501 1.00 46.72 124 GLY A N 1
ATOM 640 C CA . GLY A 1 89 ? 56.192 14.399 46.003 1.00 45.51 124 GLY A CA 1
ATOM 641 C C . GLY A 1 89 ? 54.964 13.904 46.736 1.00 47.65 124 GLY A C 1
ATOM 642 O O . GLY A 1 89 ? 55.035 13.379 47.854 1.00 48.67 124 GLY A O 1
ATOM 643 N N . SER A 1 90 ? 53.817 14.072 46.082 1.00 32.63 125 SER A N 1
ATOM 644 C CA . SER A 1 90 ? 52.544 13.694 46.673 1.00 29.75 125 SER A CA 1
ATOM 645 C C . SER A 1 90 ? 51.572 13.329 45.564 1.00 22.46 125 SER A C 1
ATOM 646 O O . SER A 1 90 ? 51.696 13.797 44.431 1.00 22.17 125 SER A O 1
ATOM 649 N N . ARG A 1 91 ? 50.608 12.485 45.898 1.00 17.80 126 ARG A N 1
ATOM 650 C CA . ARG A 1 91 ? 49.726 11.927 44.892 1.00 17.55 126 ARG A CA 1
ATOM 651 C C . ARG A 1 91 ? 48.476 12.772 44.733 1.00 15.51 126 ARG A C 1
ATOM 652 O O . ARG A 1 91 ? 47.992 13.389 45.684 1.00 17.92 126 ARG A O 1
ATOM 660 N N . VAL A 1 92 ? 47.946 12.781 43.515 1.00 13.96 127 VAL A N 1
ATOM 661 C CA . VAL A 1 92 ? 46.711 13.497 43.215 1.00 15.18 127 VAL A CA 1
ATOM 662 C C . VAL A 1 92 ? 45.871 12.672 42.235 1.00 16.83 127 VAL A C 1
ATOM 663 O O . VAL A 1 92 ? 46.409 12.026 41.330 1.00 15.08 127 VAL A O 1
ATOM 683 N N . LEU A 1 95 ? 39.415 14.282 38.747 1.00 14.31 130 LEU A N 1
ATOM 684 C CA . LEU A 1 95 ? 38.275 13.903 37.927 1.00 12.18 130 LEU A CA 1
ATOM 685 C C . LEU A 1 95 ? 38.150 14.875 36.766 1.00 13.34 130 LEU A C 1
ATOM 686 O O . LEU A 1 95 ? 38.317 16.084 36.937 1.00 13.72 130 LEU A O 1
ATOM 691 N N . VAL A 1 96 ? 37.867 14.347 35.579 1.00 17.51 131 VAL A N 1
ATOM 692 C CA . VAL A 1 96 ? 37.739 15.145 34.364 1.00 17.58 131 VAL A CA 1
ATOM 693 C C . VAL A 1 96 ? 36.316 14.998 33.851 1.00 17.95 131 VAL A C 1
ATOM 694 O O . VAL A 1 96 ? 35.878 13.887 33.538 1.00 15.76 131 VAL A O 1
ATOM 698 N N . TYR A 1 97 ? 35.603 16.114 33.751 1.00 19.88 132 TYR A N 1
ATOM 699 C CA . TYR A 1 97 ? 34.241 16.143 33.248 1.00 15.11 132 TYR A CA 1
ATOM 700 C C . TYR A 1 97 ? 34.200 16.773 31.862 1.00 22.14 132 TYR A C 1
ATOM 701 O O . TYR A 1 97 ? 34.906 17.747 31.591 1.00 20.37 132 TYR A O 1
ATOM 710 N N . ASN A 1 98 ? 33.383 16.196 30.981 1.00 23.66 133 ASN A N 1
ATOM 711 C CA . ASN A 1 98 ? 33.071 16.766 29.670 1.00 27.46 133 ASN A CA 1
ATOM 712 C C . ASN A 1 98 ? 34.243 16.704 28.702 1.00 29.57 133 ASN A C 1
ATOM 713 O O . ASN A 1 98 ? 34.352 17.541 27.806 1.00 34.15 133 ASN A O 1
ATOM 718 N N . LEU A 1 99 ? 35.139 15.741 28.845 1.00 27.08 134 LEU A N 1
ATOM 719 C CA . LEU A 1 99 ? 36.206 15.614 27.862 1.00 28.91 134 LEU A CA 1
ATOM 720 C C . LEU A 1 99 ? 35.595 15.026 26.594 1.00 31.04 134 LEU A C 1
ATOM 721 O O . LEU A 1 99 ? 35.131 13.884 26.597 1.00 34.06 134 LEU A O 1
ATOM 726 N N . ASP A 1 100 ? 35.559 15.818 25.520 1.00 32.35 135 ASP A N 1
ATOM 727 C CA . ASP A 1 100 ? 35.031 15.367 24.235 1.00 35.27 135 ASP A CA 1
ATOM 728 C C . ASP A 1 100 ? 36.107 14.838 23.303 1.00 34.81 135 ASP A C 1
ATOM 729 O O . ASP A 1 100 ? 35.792 14.071 22.393 1.00 38.83 135 ASP A O 1
ATOM 734 N N . ASP A 1 101 ? 37.358 15.228 23.515 1.00 33.35 136 ASP A N 1
ATOM 735 C CA . ASP A 1 101 ? 38.449 14.939 22.598 1.00 34.26 136 ASP A CA 1
ATOM 736 C C . ASP A 1 101 ? 39.735 15.225 23.350 1.00 35.12 136 ASP A C 1
ATOM 737 O O . ASP A 1 101 ? 39.869 16.304 23.937 1.00 34.39 136 ASP A O 1
ATOM 742 N N . ILE A 1 102 ? 40.666 14.263 23.342 1.00 34.04 137 ILE A N 1
ATOM 743 C CA . ILE A 1 102 ? 41.866 14.357 24.177 1.00 30.59 137 ILE A CA 1
ATOM 744 C C . ILE A 1 102 ? 42.582 15.683 23.965 1.00 26.22 137 ILE A C 1
ATOM 745 O O . ILE A 1 102 ? 43.082 16.292 24.915 1.00 25.90 137 ILE A O 1
ATOM 750 N N . GLN A 1 103 ? 42.648 16.153 22.721 1.00 25.48 138 GLN A N 1
ATOM 751 C CA . GLN A 1 103 ? 43.401 17.370 22.460 1.00 29.70 138 GLN A CA 1
ATOM 752 C C . GLN A 1 103 ? 42.810 18.577 23.171 1.00 30.55 138 GLN A C 1
ATOM 753 O O . GLN A 1 103 ? 43.532 19.550 23.416 1.00 32.97 138 GLN A O 1
ATOM 759 N N . HIS A 1 104 ? 41.526 18.533 23.530 1.00 28.30 139 HIS A N 1
ATOM 760 C CA . HIS A 1 104 ? 40.910 19.638 24.257 1.00 27.87 139 HIS A CA 1
ATOM 761 C C . HIS A 1 104 ? 41.292 19.671 25.732 1.00 26.32 139 HIS A C 1
ATOM 762 O O . HIS A 1 104 ? 40.927 20.630 26.419 1.00 26.64 139 HIS A O 1
ATOM 769 N N . LEU A 1 105 ? 42.037 18.672 26.219 1.00 22.98 140 LEU A N 1
ATOM 770 C CA . LEU A 1 105 ? 42.436 18.630 27.624 1.00 20.78 140 LEU A CA 1
ATOM 771 C C . LEU A 1 105 ? 43.542 19.627 27.945 1.00 21.64 140 LEU A C 1
ATOM 772 O O . LEU A 1 105 ? 43.595 20.152 29.065 1.00 22.63 140 LEU A O 1
ATOM 777 N N . TYR A 1 106 ? 44.446 19.880 27.007 1.00 17.84 141 TYR A N 1
ATOM 778 C CA . TYR A 1 106 ? 45.628 20.663 27.316 1.00 16.74 141 TYR A CA 1
ATOM 779 C C . TYR A 1 106 ? 45.298 22.142 27.282 1.00 21.48 141 TYR A C 1
ATOM 780 O O . TYR A 1 106 ? 44.536 22.601 26.430 1.00 22.18 141 TYR A O 1
ATOM 789 N N . GLY A 1 107 ? 45.860 22.881 28.227 1.00 16.66 142 GLY A N 1
ATOM 790 C CA . GLY A 1 107 ? 45.630 24.301 28.341 1.00 17.04 142 GLY A CA 1
ATOM 791 C C . GLY A 1 107 ? 45.599 24.730 29.793 1.00 16.31 142 GLY A C 1
ATOM 792 O O . GLY A 1 107 ? 45.986 23.995 30.698 1.00 15.58 142 GLY A O 1
ATOM 793 N N . ARG A 1 108 ? 45.121 25.946 30.013 1.00 16.67 143 ARG A N 1
ATOM 794 C CA . ARG A 1 108 ? 45.137 26.571 31.323 1.00 17.90 143 ARG A CA 1
ATOM 795 C C . ARG A 1 108 ? 43.745 26.524 31.945 1.00 19.09 143 ARG A C 1
ATOM 796 O O . ARG A 1 108 ? 42.744 26.835 31.282 1.00 19.64 143 ARG A O 1
ATOM 804 N N . TYR A 1 109 ? 43.697 26.131 33.221 1.00 16.21 144 TYR A N 1
ATOM 805 C CA . TYR A 1 109 ? 42.467 25.964 33.973 1.00 14.39 144 TYR A CA 1
ATOM 806 C C . TYR A 1 109 ? 42.407 27.025 35.055 1.00 15.09 144 TYR A C 1
ATOM 807 O O . TYR A 1 109 ? 43.391 27.242 35.767 1.00 14.44 144 TYR A O 1
ATOM 816 N N . ALA A 1 110 ? 41.259 27.685 35.158 1.00 15.89 145 ALA A N 1
ATOM 817 C CA . ALA A 1 110 ? 41.030 28.730 36.138 1.00 15.25 145 ALA A CA 1
ATOM 818 C C . ALA A 1 110 ? 40.183 28.172 37.274 1.00 14.53 145 ALA A C 1
ATOM 819 O O . ALA A 1 110 ? 39.163 27.526 37.034 1.00 14.34 145 ALA A O 1
ATOM 821 N N . GLY A 1 111 ? 40.619 28.406 38.504 1.00 14.28 146 GLY A N 1
ATOM 822 C CA . GLY A 1 111 ? 39.884 27.912 39.646 1.00 17.00 146 GLY A CA 1
ATOM 823 C C . GLY A 1 111 ? 38.518 28.559 39.774 1.00 18.46 146 GLY A C 1
ATOM 824 O O . GLY A 1 111 ? 38.291 29.695 39.363 1.00 19.20 146 GLY A O 1
ATOM 825 N N . VAL A 1 112 ? 37.592 27.812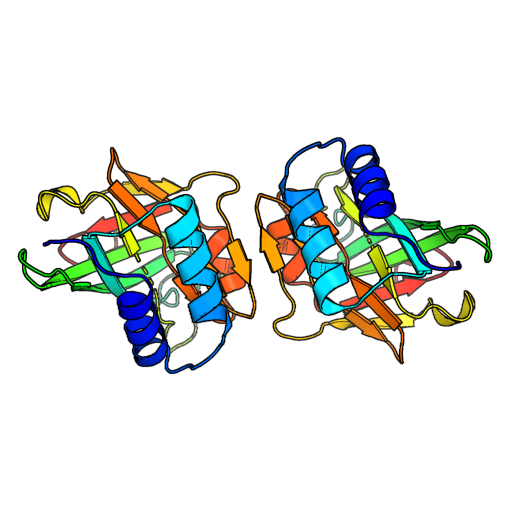 40.353 1.00 19.76 147 VAL A N 1
ATOM 826 C CA . VAL A 1 112 ? 36.245 28.290 40.630 1.00 20.20 147 VAL A CA 1
ATOM 827 C C . VAL A 1 112 ? 36.191 28.702 42.096 1.00 23.29 147 VAL A C 1
ATOM 828 O O . VAL A 1 112 ? 36.417 27.882 42.992 1.00 22.46 147 VAL A O 1
ATOM 832 N N . ALA A 1 113 ? 35.909 29.979 42.341 1.00 26.23 148 ALA A N 1
ATOM 833 C CA . ALA A 1 113 ? 35.981 30.515 43.693 1.00 27.21 148 ALA A CA 1
ATOM 834 C C . ALA A 1 113 ? 34.938 29.865 44.592 1.00 28.59 148 ALA A C 1
ATOM 835 O O . ALA A 1 113 ? 33.796 29.635 44.183 1.00 29.18 148 ALA A O 1
ATOM 837 N N . GLY A 1 114 ? 35.344 29.561 45.826 1.00 27.76 149 GLY A N 1
ATOM 838 C CA . GLY A 1 114 ? 34.463 28.931 46.788 1.00 25.63 149 GLY A CA 1
ATOM 839 C C . GLY A 1 114 ? 34.163 27.478 46.520 1.00 21.81 149 GLY A C 1
ATOM 840 O O . GLY A 1 114 ? 33.211 26.945 47.099 1.00 22.67 149 GLY A O 1
ATOM 841 N N . SER A 1 115 ? 34.939 26.827 45.649 1.00 16.60 150 SER A N 1
ATOM 842 C CA . SER A 1 115 ? 34.744 25.427 45.305 1.00 14.94 150 SER A CA 1
ATOM 843 C C . SER A 1 115 ? 35.542 24.477 46.187 1.00 12.08 150 SER A C 1
ATOM 844 O O . SER A 1 115 ? 35.382 23.260 46.064 1.00 18.33 150 SER A O 1
ATOM 847 N N . ALA A 1 116 ? 36.370 25.000 47.085 1.00 17.45 151 ALA A N 1
AT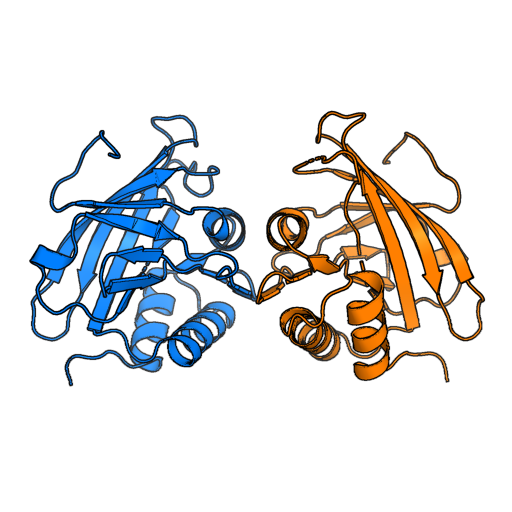OM 848 C CA . ALA A 1 116 ? 37.122 24.153 48.002 1.00 16.02 151 ALA A CA 1
ATOM 849 C C . ALA A 1 116 ? 36.189 23.287 48.836 1.00 14.95 151 ALA A C 1
ATOM 850 O O . ALA A 1 116 ? 35.184 23.764 49.370 1.00 13.66 151 ALA A O 1
ATOM 852 N N . TYR A 1 117 ? 36.529 22.006 48.942 1.00 16.33 152 TYR A N 1
ATOM 853 C CA . TYR A 1 117 ? 35.825 21.064 49.803 1.00 16.00 152 TYR A CA 1
ATOM 854 C C . TYR A 1 117 ? 36.841 20.168 50.509 1.00 14.16 152 TYR A C 1
ATOM 855 O O . TYR A 1 117 ? 37.704 19.575 49.854 1.00 14.63 152 TYR A O 1
ATOM 864 N N . VAL A 1 118 ? 36.747 20.085 51.838 1.00 13.17 153 VAL A N 1
ATOM 865 C CA . VAL A 1 118 ? 37.612 19.229 52.647 1.00 12.71 153 VAL A CA 1
ATOM 866 C C . VAL A 1 118 ? 36.757 18.433 53.624 1.00 15.46 153 VAL A C 1
ATOM 867 O O . VAL A 1 118 ? 35.934 19.011 54.344 1.00 15.90 153 VAL A O 1
ATOM 871 N N . ILE A 1 119 ? 36.965 17.117 53.670 1.00 13.46 154 ILE A N 1
ATOM 872 C CA . ILE A 1 119 ? 36.348 16.285 54.699 1.00 16.50 154 ILE A CA 1
ATOM 873 C C . ILE A 1 119 ? 37.250 15.089 54.969 1.00 18.11 154 ILE A C 1
ATOM 874 O O . ILE A 1 119 ? 37.695 14.416 54.040 1.00 20.45 154 ILE A O 1
ATOM 879 N N . ALA A 1 120 ? 37.560 14.865 56.244 1.00 18.56 155 ALA A N 1
ATOM 880 C CA . ALA A 1 120 ? 38.224 13.644 56.701 1.00 20.93 155 ALA A CA 1
ATOM 881 C C . ALA A 1 120 ? 39.565 13.411 56.007 1.00 17.59 155 ALA A C 1
ATOM 882 O O . ALA A 1 120 ? 39.892 12.290 55.613 1.00 16.02 155 ALA A O 1
ATOM 884 N N . GLY A 1 121 ? 40.350 14.474 55.860 1.00 13.95 156 GLY A N 1
ATOM 885 C CA . GLY A 1 121 ? 41.675 14.350 55.290 1.00 15.94 156 GLY A CA 1
ATOM 886 C C . GLY A 1 121 ? 41.725 14.226 53.785 1.00 19.60 156 GLY A C 1
ATOM 887 O O . GLY A 1 121 ? 42.756 13.828 53.237 1.00 21.59 156 GLY A O 1
ATOM 888 N N . VAL A 1 122 ? 40.638 14.539 53.094 1.00 18.05 157 VAL A N 1
ATOM 889 C CA . VAL A 1 122 ? 40.590 14.518 51.640 1.00 15.44 157 VAL A CA 1
ATOM 890 C C . VAL A 1 122 ? 39.947 15.821 51.189 1.00 15.43 157 VAL A C 1
ATOM 891 O O . VAL A 1 122 ? 38.905 16.215 51.720 1.00 14.07 157 VAL A O 1
ATOM 895 N N . GLY A 1 123 ? 40.572 16.496 50.228 1.00 14.73 158 GLY A N 1
ATOM 896 C CA . GLY A 1 123 ? 40.096 17.791 49.799 1.00 12.31 158 GLY A CA 1
ATOM 897 C C . GLY A 1 123 ? 40.163 17.916 48.294 1.00 12.84 158 GLY A C 1
ATOM 898 O O . GLY A 1 123 ? 40.956 17.247 47.631 1.00 14.41 158 GLY A O 1
ATOM 899 N N . PHE A 1 124 ? 39.308 18.784 47.759 1.00 11.76 159 PHE A N 1
ATOM 900 C CA . PHE A 1 124 ? 39.398 19.114 46.348 1.00 12.91 159 PHE A CA 1
ATOM 901 C C . PHE A 1 124 ? 38.935 20.541 46.134 1.00 15.68 159 PHE A C 1
ATOM 902 O O . PHE A 1 124 ? 38.397 21.186 47.036 1.00 15.96 159 PHE A O 1
ATOM 910 N N . ASN A 1 125 ? 39.173 21.029 44.920 1.00 16.47 160 ASN A N 1
ATOM 911 C CA . ASN A 1 125 ? 38.531 22.235 44.421 1.00 14.94 160 ASN A CA 1
ATOM 912 C C . ASN A 1 125 ? 38.263 21.999 42.937 1.00 15.04 160 ASN A C 1
ATOM 913 O O . ASN A 1 125 ? 38.451 20.891 42.425 1.00 13.48 160 ASN A O 1
ATOM 918 N N . VAL A 1 126 ? 37.798 23.034 42.250 1.00 11.20 161 VAL A N 1
ATOM 919 C CA . VAL A 1 126 ? 37.272 22.917 40.898 1.00 12.95 161 VAL A CA 1
ATOM 920 C C . VAL A 1 126 ? 37.986 23.918 39.999 1.00 15.18 161 VAL A C 1
ATOM 921 O O . VAL A 1 126 ? 38.105 25.095 40.349 1.00 15.84 161 VAL A O 1
ATOM 925 N N . LEU A 1 127 ? 38.462 23.457 38.852 1.00 13.02 162 LEU A N 1
ATOM 926 C CA . LEU A 1 127 ? 39.069 24.323 37.852 1.00 13.70 162 LEU A CA 1
ATOM 927 C C . LEU A 1 127 ? 38.355 24.084 36.533 1.00 15.95 162 LEU A C 1
ATOM 928 O O . LEU A 1 127 ? 37.937 22.962 36.246 1.00 15.76 162 LEU A O 1
ATOM 933 N N . LYS A 1 128 ? 38.183 25.140 35.744 1.00 18.40 163 LYS A N 1
ATOM 934 C CA . LYS A 1 128 ? 37.422 25.067 34.506 1.00 18.99 163 LYS A CA 1
ATOM 935 C C . LYS A 1 128 ? 38.221 25.655 33.359 1.00 18.83 163 LYS A C 1
ATOM 936 O O . LYS A 1 128 ? 38.868 26.692 33.511 1.00 21.20 163 LYS A O 1
ATOM 942 N N . ARG A 1 129 ? 38.173 24.991 32.210 1.00 18.15 164 ARG A N 1
ATOM 943 C CA . ARG A 1 129 ? 38.658 25.573 30.967 1.00 18.37 164 ARG A CA 1
ATOM 944 C C . ARG A 1 129 ? 37.665 25.202 29.887 1.00 18.49 164 ARG A C 1
ATOM 945 O O . ARG A 1 129 ? 37.381 24.018 29.696 1.00 17.18 164 ARG A O 1
ATOM 953 N N . GLU A 1 130 ? 37.150 26.213 29.191 1.00 22.44 165 GLU A N 1
ATOM 954 C CA . GLU A 1 130 ? 36.065 26.033 28.240 1.00 19.13 165 GLU A CA 1
ATOM 955 C C . GLU A 1 130 ? 34.955 25.244 28.918 1.00 21.67 165 GLU A C 1
ATOM 956 O O . GLU A 1 130 ? 34.472 25.657 29.976 1.00 21.26 165 GLU A O 1
ATOM 962 N N . ASN A 1 131 ? 34.553 24.103 28.361 1.00 25.40 166 ASN A N 1
ATOM 963 C CA . ASN A 1 131 ? 33.521 23.298 29.001 1.00 32.71 166 ASN A CA 1
ATOM 964 C C . ASN A 1 131 ? 34.079 22.103 29.767 1.00 28.34 166 ASN A C 1
ATOM 965 O O . ASN A 1 131 ? 33.329 21.174 30.075 1.00 30.52 166 ASN A O 1
ATOM 970 N N . ILE A 1 132 ? 35.359 22.109 30.097 1.00 21.29 167 ILE A N 1
ATOM 971 C CA . ILE A 1 132 ? 35.962 21.034 30.869 1.00 15.67 167 ILE A CA 1
ATOM 972 C C . ILE A 1 132 ? 36.091 21.481 32.314 1.00 14.85 167 ILE A C 1
ATOM 973 O O . ILE A 1 132 ? 36.659 22.540 32.596 1.00 14.72 167 ILE A O 1
ATOM 978 N N . VAL A 1 133 ? 35.552 20.682 33.227 1.00 17.99 168 VAL A N 1
ATOM 979 C CA . VAL A 1 133 ? 35.716 20.878 34.662 1.00 17.96 168 VAL A CA 1
ATOM 980 C C . VAL A 1 133 ? 36.773 19.906 35.159 1.00 16.27 168 VAL A C 1
ATOM 981 O O . VAL A 1 133 ? 36.765 18.723 34.798 1.00 14.19 168 VAL A O 1
ATOM 985 N N . LEU A 1 134 ? 37.675 20.396 35.992 1.00 15.71 169 LEU A N 1
ATOM 986 C CA . LEU A 1 134 ? 38.761 19.601 36.539 1.00 14.14 169 LEU A CA 1
ATOM 987 C C . LEU A 1 134 ? 38.676 19.622 38.062 1.00 12.73 169 LEU A C 1
ATOM 988 O O . LEU A 1 134 ? 38.586 20.694 38.668 1.00 11.27 169 LEU A O 1
ATOM 993 N N . VAL A 1 135 ? 38.686 18.447 38.677 1.00 12.33 170 VAL A N 1
ATOM 994 C CA . VAL A 1 135 ? 38.544 18.355 40.127 1.00 10.79 170 VAL A CA 1
ATOM 995 C C . VAL A 1 135 ? 39.742 17.617 40.716 1.00 13.59 170 VAL A C 1
ATOM 996 O O . VAL A 1 135 ? 39.719 16.381 40.788 1.00 10.88 170 VAL A O 1
ATOM 1000 N N . PRO A 1 136 ? 40.798 18.310 41.153 1.00 13.14 171 PRO A N 1
ATOM 1001 C CA . PRO A 1 136 ? 41.960 17.622 41.747 1.00 10.30 171 PRO A CA 1
ATOM 1002 C C . PRO A 1 136 ? 41.693 17.229 43.195 1.00 12.65 171 PRO A C 1
ATOM 1003 O O . PRO A 1 136 ? 41.465 18.087 44.051 1.00 13.40 171 PRO A O 1
ATOM 1007 N N . ILE A 1 137 ? 41.731 15.928 43.473 1.00 12.06 172 ILE A N 1
ATOM 1008 C CA . ILE A 1 137 ? 41.479 15.395 44.806 1.00 10.32 172 ILE A CA 1
ATOM 1009 C C . ILE A 1 137 ? 42.811 15.045 45.447 1.00 15.08 172 ILE A C 1
ATOM 1010 O O . ILE A 1 137 ? 43.601 14.285 44.877 1.00 14.92 172 ILE A O 1
ATOM 1015 N N . ARG A 1 138 ? 43.059 15.574 46.638 1.00 17.34 173 ARG A N 1
ATOM 1016 C CA . ARG A 1 138 ? 44.328 15.360 47.311 1.00 15.66 173 ARG A CA 1
ATOM 1017 C C . ARG A 1 138 ? 44.083 14.850 48.724 1.00 17.69 173 ARG A C 1
ATOM 1018 O O . ARG A 1 138 ? 42.981 14.966 49.264 1.00 18.32 173 ARG A O 1
ATOM 1026 N N . THR A 1 139 ? 45.125 14.280 49.323 1.00 16.02 174 THR A N 1
ATOM 1027 C CA . THR A 1 139 ? 45.057 13.757 50.679 1.00 15.37 174 THR A CA 1
ATOM 1028 C C . THR A 1 139 ? 46.066 14.464 51.577 1.00 16.51 174 THR A C 1
ATOM 1029 O O . THR A 1 139 ? 47.017 15.101 51.113 1.00 16.35 174 THR A O 1
ATOM 1033 N N . GLY A 1 140 ? 45.839 14.327 52.877 1.00 22.38 175 GLY A N 1
ATOM 1034 C CA . GLY A 1 140 ? 46.791 14.800 53.861 1.00 18.92 175 GLY A CA 1
ATOM 1035 C C . GLY A 1 140 ? 46.959 16.295 53.793 1.00 22.37 175 GLY A C 1
ATOM 1036 O O . GLY A 1 140 ? 45.986 17.058 53.759 1.00 21.46 175 GLY A O 1
ATOM 1037 N N . ILE A 1 141 ? 48.228 16.707 53.789 1.00 21.81 176 ILE A N 1
ATOM 1038 C CA . ILE A 1 141 ? 48.586 18.115 53.644 1.00 21.83 176 ILE A CA 1
ATOM 1039 C C . ILE A 1 141 ? 47.956 18.703 52.390 1.00 21.86 176 ILE A C 1
ATOM 1040 O O . ILE A 1 141 ? 47.344 19.780 52.423 1.00 23.26 176 ILE A O 1
ATOM 1045 N N . GLY A 1 142 ? 48.117 18.005 51.259 1.00 19.69 177 GLY A N 1
ATOM 1046 C CA . GLY A 1 142 ? 47.556 18.483 50.008 1.00 17.09 177 GLY A CA 1
ATOM 1047 C C . GLY A 1 142 ? 46.060 18.708 50.083 1.00 21.73 177 GLY A C 1
ATOM 1048 O O . GLY A 1 142 ? 45.536 19.644 49.476 1.00 21.55 177 GLY A O 1
ATOM 1049 N N . ALA A 1 143 ? 45.349 17.849 50.821 1.00 17.76 178 ALA A N 1
ATOM 1050 C CA . ALA A 1 143 ? 43.918 18.052 51.025 1.00 23.77 178 ALA A CA 1
ATOM 1051 C C . ALA A 1 143 ? 43.641 19.458 51.516 1.00 29.19 178 ALA A C 1
ATOM 1052 O O . ALA A 1 143 ? 42.737 20.130 51.013 1.00 35.34 178 ALA A O 1
ATOM 1054 N N . ARG A 1 144 ? 44.425 19.930 52.482 1.00 26.12 179 ARG A N 1
ATOM 1055 C CA . ARG A 1 144 ? 44.145 21.218 53.098 1.00 25.81 179 ARG A CA 1
ATOM 1056 C C . ARG A 1 144 ? 44.768 22.374 52.333 1.00 27.34 179 ARG A C 1
ATOM 1057 O O . ARG A 1 144 ? 44.174 23.454 52.259 1.00 31.02 179 ARG A O 1
ATOM 1065 N N . LEU A 1 145 ? 45.947 22.170 51.756 1.00 23.31 180 LEU A N 1
ATOM 1066 C CA . LEU A 1 145 ? 46.654 23.250 51.077 1.00 21.84 180 LEU A CA 1
ATOM 1067 C C . LEU A 1 145 ? 46.287 23.375 49.604 1.00 20.23 180 LEU A C 1
ATOM 1068 O O . LEU A 1 145 ? 46.294 24.487 49.061 1.00 18.78 180 LEU A O 1
ATOM 1073 N N . GLY A 1 146 ? 45.964 22.262 48.945 1.00 18.71 181 GLY A N 1
ATOM 1074 C CA . GLY A 1 146 ? 45.684 22.290 47.524 1.00 18.48 181 GLY A CA 1
ATOM 1075 C C . GLY A 1 146 ? 44.414 23.021 47.153 1.00 20.37 181 GLY A C 1
ATOM 1076 O O . GLY A 1 146 ? 44.273 23.440 46.003 1.00 21.15 181 GLY A O 1
ATOM 1077 N N . VAL A 1 147 ? 43.493 23.204 48.095 1.00 17.39 182 VAL A N 1
ATOM 1078 C CA . VAL A 1 147 ? 42.232 23.871 47.780 1.00 22.99 182 VAL A CA 1
ATOM 1079 C C . VAL A 1 147 ? 42.496 25.351 47.523 1.00 21.88 182 VAL A C 1
ATOM 1080 O O . VAL A 1 147 ? 41.603 26.095 47.105 1.00 19.77 182 VAL A O 1
ATOM 1084 N N . ASN A 1 148 ? 43.742 25.772 47.736 1.00 22.68 183 ASN A N 1
ATOM 1085 C CA . ASN A 1 148 ? 44.173 27.139 47.496 1.00 24.07 183 ASN A CA 1
ATOM 1086 C C . ASN A 1 148 ? 44.708 27.383 46.087 1.00 25.66 183 ASN A C 1
ATOM 1087 O O . ASN A 1 148 ? 44.839 28.548 45.698 1.00 30.23 183 ASN A O 1
ATOM 1092 N N . ILE A 1 149 ? 45.040 26.342 45.319 1.00 24.26 184 ILE A N 1
ATOM 1093 C CA . ILE A 1 149 ? 45.442 26.556 43.930 1.00 26.64 184 ILE A CA 1
ATOM 1094 C C . ILE A 1 149 ? 44.256 27.076 43.140 1.00 25.77 184 ILE A C 1
ATOM 1095 O O . ILE A 1 149 ? 43.163 26.494 43.172 1.00 27.80 184 ILE A O 1
ATOM 1100 N N . GLY A 1 150 ? 44.475 28.141 42.391 1.00 22.56 185 GLY A N 1
ATOM 1101 C CA . GLY A 1 150 ? 43.429 28.641 41.532 1.00 21.51 185 GLY A CA 1
ATOM 1102 C C . GLY A 1 150 ? 43.823 28.558 40.079 1.00 21.46 185 GLY A C 1
ATOM 1103 O O . GLY A 1 150 ? 43.101 29.054 39.213 1.00 21.88 185 GLY A O 1
ATOM 1104 N N . TYR A 1 151 ? 44.965 27.933 39.802 1.00 16.14 186 TYR A N 1
ATOM 1105 C CA . TYR A 1 151 ? 45.499 27.861 38.451 1.00 18.28 186 TYR A CA 1
ATOM 1106 C C . TYR A 1 151 ? 46.215 26.536 38.250 1.00 18.20 186 TYR A C 1
ATOM 1107 O O . TYR A 1 151 ? 47.012 26.123 39.096 1.00 15.40 186 TYR A O 1
ATOM 1116 N N . LEU A 1 152 ? 45.946 25.889 37.123 1.00 16.89 187 LEU A N 1
ATOM 1117 C CA . LEU A 1 152 ? 46.686 24.699 36.727 1.00 15.03 187 LEU A CA 1
ATOM 1118 C C . LEU A 1 152 ? 46.764 24.671 35.209 1.00 17.71 187 LEU A C 1
ATOM 1119 O O . LEU A 1 152 ? 45.758 24.892 34.531 1.00 20.46 187 LEU A O 1
ATOM 1124 N N . LYS A 1 153 ? 47.951 24.420 34.680 1.00 14.74 188 LYS A N 1
ATOM 1125 C CA . LYS A 1 153 ? 48.122 24.187 33.256 1.00 16.52 188 LYS A CA 1
ATOM 1126 C C . LYS A 1 153 ? 48.356 22.697 33.025 1.00 15.56 188 LYS A C 1
ATOM 1127 O O . LYS A 1 153 ? 49.063 22.050 33.798 1.00 14.14 188 LYS A O 1
ATOM 1133 N N . LEU A 1 154 ? 47.720 22.148 31.988 1.00 17.31 189 LEU A N 1
ATOM 1134 C CA . LEU A 1 154 ? 47.872 20.749 31.600 1.00 14.64 189 LEU A CA 1
ATOM 1135 C C . LEU A 1 154 ? 48.560 20.689 30.244 1.00 16.06 189 LEU A C 1
ATOM 1136 O O . LEU A 1 154 ? 48.221 21.459 29.342 1.00 18.15 189 LEU A O 1
ATOM 1141 N N . SER A 1 155 ? 49.531 19.784 30.099 1.00 15.42 190 SER A N 1
ATOM 1142 C CA . SER A 1 155 ? 50.304 19.700 28.865 1.00 16.89 190 SER A CA 1
ATOM 1143 C C . SER A 1 155 ? 50.525 18.239 28.481 1.00 15.20 190 SER A C 1
ATOM 1144 O O . SER A 1 155 ? 50.466 17.334 29.317 1.00 15.58 190 SER A O 1
ATOM 1147 N N . ALA A 1 156 ? 50.777 18.026 27.185 1.00 14.75 191 ALA A N 1
ATOM 1148 C CA . ALA A 1 156 ? 51.071 16.705 26.646 1.00 14.24 191 ALA A CA 1
ATOM 1149 C C . ALA A 1 156 ? 52.525 16.285 26.842 1.00 15.10 191 ALA A C 1
ATOM 1150 O O . ALA A 1 156 ? 52.832 15.094 26.736 1.00 16.82 191 ALA A O 1
ATOM 1152 N N . ALA A 1 157 ? 53.418 17.225 27.113 1.00 16.31 192 ALA A N 1
ATOM 1153 C CA . ALA A 1 157 ? 54.828 16.980 27.368 1.00 16.63 192 ALA A CA 1
ATOM 1154 C C . ALA A 1 157 ? 55.239 17.739 28.621 1.00 16.78 192 ALA A C 1
ATOM 1155 O O . ALA A 1 157 ? 54.587 18.718 28.996 1.00 18.59 192 ALA A O 1
ATOM 1157 N N . PRO A 1 158 ? 56.296 17.291 29.309 1.00 15.11 193 PRO A N 1
ATOM 1158 C CA . PRO A 1 158 ? 56.745 18.020 30.499 1.00 16.07 193 PRO A CA 1
ATOM 1159 C C . PRO A 1 158 ? 57.368 19.346 30.113 1.00 21.47 193 PRO A C 1
ATOM 1160 O O . PRO A 1 158 ? 58.033 19.473 29.084 1.00 24.88 193 PRO A O 1
ATOM 1164 N N . THR A 1 159 ? 57.138 20.344 30.954 1.00 21.04 194 THR A N 1
ATOM 1165 C CA . THR A 1 159 ? 57.615 21.681 30.681 1.00 18.35 194 THR A CA 1
ATOM 1166 C C . THR A 1 159 ? 57.938 22.373 31.991 1.00 19.67 194 THR A C 1
ATOM 1167 O O . THR A 1 159 ? 57.313 22.120 33.027 1.00 18.50 194 THR A O 1
ATOM 1171 N N . TRP A 1 160 ? 58.965 23.219 31.934 1.00 21.42 195 TRP A N 1
ATOM 1172 C CA . TRP A 1 160 ? 59.260 24.121 33.032 1.00 16.96 195 TRP A CA 1
ATOM 1173 C C . TRP A 1 160 ? 58.286 25.282 33.058 1.00 16.50 195 TRP A C 1
ATOM 1174 O O . TRP A 1 160 ? 58.016 25.846 34.125 1.00 16.68 195 TRP A O 1
ATOM 1185 N N . ASN A 1 161 ? 57.736 25.632 31.904 1.00 16.83 196 ASN A N 1
ATOM 1186 C CA . ASN A 1 161 ? 57.034 26.892 31.746 1.00 22.36 196 ASN A CA 1
ATOM 1187 C C . ASN A 1 161 ? 55.557 26.732 32.103 1.00 20.30 196 ASN A C 1
ATOM 1188 O O . ASN A 1 161 ? 54.832 26.046 31.369 1.00 14.61 196 ASN A O 1
ATOM 1193 N N . PRO A 1 162 ? 55.071 27.354 33.175 1.00 18.44 197 PRO A N 1
ATOM 1194 C CA . PRO A 1 162 ? 53.670 27.173 33.571 1.00 18.71 197 PRO A CA 1
ATOM 1195 C C . PRO A 1 162 ? 52.680 28.068 32.843 1.00 19.82 197 PRO A C 1
ATOM 1196 O O . PRO A 1 162 ? 51.494 28.038 33.192 1.00 23.99 197 PRO A O 1
ATOM 1200 N N . PHE A 1 163 ? 53.111 28.853 31.854 1.00 19.56 198 PHE A N 1
ATOM 1201 C CA . PHE A 1 163 ? 52.196 29.745 31.132 1.00 20.39 198 PHE A CA 1
ATOM 1202 C C . PHE A 1 163 ? 52.134 29.419 29.647 1.00 21.18 198 PHE A C 1
ATOM 1203 O O . PHE A 1 163 ? 51.055 29.182 29.097 1.00 20.79 198 PHE A O 1
ATOM 1211 N N . ALA B 1 3 ? 18.392 21.988 79.998 1.00 69.52 38 ALA B N 1
ATOM 1212 C CA . ALA B 1 3 ? 18.136 23.289 79.389 1.00 64.99 38 ALA B CA 1
ATOM 1213 C C . ALA B 1 3 ? 19.424 24.100 79.332 1.00 61.37 38 ALA B C 1
ATOM 1214 O O . ALA B 1 3 ? 19.524 25.163 79.940 1.00 60.50 38 ALA B O 1
ATOM 1216 N N . ASN B 1 4 ? 20.412 23.595 78.600 1.00 57.86 39 ASN B N 1
ATOM 1217 C CA . ASN B 1 4 ? 21.692 24.291 78.505 1.00 51.81 39 ASN B CA 1
ATOM 1218 C C . ASN B 1 4 ? 22.307 24.300 77.111 1.00 41.58 39 ASN B C 1
ATOM 1219 O O . ASN B 1 4 ? 22.995 25.267 76.778 1.00 41.63 39 ASN B O 1
ATOM 1224 N N . THR B 1 5 ? 22.083 23.292 76.278 1.00 34.43 40 THR B N 1
ATOM 1225 C CA . THR B 1 5 ? 22.711 23.262 74.970 1.00 29.10 40 THR B CA 1
ATOM 1226 C C . THR B 1 5 ? 21.896 24.056 73.956 1.00 25.58 40 THR B C 1
ATOM 1227 O O . THR B 1 5 ? 20.694 24.268 74.111 1.00 27.00 40 THR B O 1
ATOM 1231 N N . TYR B 1 6 ? 22.571 24.494 72.906 1.00 20.70 41 TYR B N 1
ATOM 1232 C CA . TYR B 1 6 ? 21.919 25.157 71.792 1.00 20.51 41 TYR B CA 1
ATOM 1233 C C . TYR B 1 6 ? 21.539 24.150 70.717 1.00 27.41 41 TYR B C 1
ATOM 1234 O O . TYR B 1 6 ? 22.052 23.031 70.661 1.00 29.52 41 TYR B O 1
ATOM 1243 N N . THR B 1 7 ? 20.624 24.565 69.857 1.00 21.83 42 THR B N 1
ATOM 1244 C CA . THR B 1 7 ? 20.205 23.745 68.736 1.00 24.60 42 THR B CA 1
ATOM 1245 C C . THR B 1 7 ? 21.006 24.115 67.489 1.00 25.93 42 THR B C 1
ATOM 1246 O O . THR B 1 7 ? 21.665 25.156 67.431 1.00 27.26 42 THR B O 1
ATOM 1250 N N . ALA B 1 8 ? 20.963 23.230 66.490 1.00 28.64 43 ALA B N 1
ATOM 1251 C CA . ALA B 1 8 ? 21.603 23.534 65.215 1.00 21.80 43 ALA B CA 1
ATOM 1252 C C . ALA B 1 8 ? 20.991 24.773 64.580 1.00 21.10 43 ALA B C 1
ATOM 1253 O O . ALA B 1 8 ? 21.713 25.643 64.082 1.00 21.31 43 ALA B O 1
ATOM 1255 N N . GLU B 1 9 ? 19.658 24.876 64.610 1.00 22.19 44 GLU B N 1
ATOM 1256 C CA . GLU B 1 9 ? 18.977 26.019 64.012 1.00 22.92 44 GLU B CA 1
ATOM 1257 C C . GLU B 1 9 ? 19.349 27.315 64.724 1.00 19.91 44 GLU B C 1
ATOM 1258 O O . GLU B 1 9 ? 19.585 28.345 64.081 1.00 19.46 44 GLU B O 1
ATOM 1264 N N . GLU B 1 10 ? 19.425 27.271 66.055 1.00 19.45 45 GLU B N 1
ATOM 1265 C CA . GLU B 1 10 ? 19.846 28.427 66.838 1.00 17.85 45 GLU B CA 1
ATOM 1266 C C . GLU B 1 10 ? 21.230 28.905 66.418 1.00 16.56 45 GLU B C 1
ATOM 1267 O O . GLU B 1 10 ? 21.428 30.088 66.128 1.00 16.01 45 GLU B O 1
ATOM 1273 N N . VAL B 1 11 ? 22.199 27.986 66.373 1.00 17.47 46 VAL B N 1
ATOM 1274 C CA . VAL B 1 11 ? 23.574 28.325 66.006 1.00 16.17 46 VAL B CA 1
ATOM 1275 C C . VAL B 1 11 ? 23.654 28.834 64.569 1.00 16.51 46 VAL B C 1
ATOM 1276 O O . VAL B 1 11 ? 24.414 29.763 64.265 1.00 15.56 46 VAL B O 1
ATOM 1280 N N . VAL B 1 12 ? 22.884 28.235 63.658 1.00 21.31 47 VAL B N 1
ATOM 1281 C CA . VAL B 1 12 ? 22.889 28.701 62.271 1.00 22.96 47 VAL B CA 1
ATOM 1282 C C . VAL B 1 12 ? 22.384 30.137 62.186 1.00 21.79 47 VAL B C 1
ATOM 1283 O O . VAL B 1 12 ? 22.978 30.980 61.504 1.00 22.75 47 VAL B O 1
ATOM 1287 N N . GLU B 1 13 ? 21.276 30.442 62.868 1.00 18.67 48 GLU B N 1
ATOM 1288 C CA . GLU B 1 13 ? 20.778 31.809 62.801 1.00 18.24 48 GLU B CA 1
ATOM 1289 C C . GLU B 1 13 ? 21.774 32.781 63.418 1.00 19.57 48 GLU B C 1
ATOM 1290 O O . GLU B 1 13 ? 21.995 33.874 62.885 1.00 17.19 48 GLU B O 1
ATOM 1296 N N . SER B 1 14 ? 22.408 32.397 64.525 1.00 15.56 49 SER B N 1
ATOM 1297 C CA . SER B 1 14 ? 23.520 33.198 65.025 1.00 18.77 49 SER B CA 1
ATOM 1298 C C . SER B 1 14 ? 24.624 33.312 63.977 1.00 19.76 49 SER B C 1
ATOM 1299 O O . SER B 1 14 ? 25.224 34.384 63.813 1.00 14.20 49 SER B O 1
ATOM 1302 N N . GLY B 1 15 ? 24.887 32.227 63.241 1.00 17.33 50 GLY B N 1
ATOM 1303 C CA . GLY B 1 15 ? 25.915 32.270 62.210 1.00 18.70 50 GLY B CA 1
ATOM 1304 C C . GLY B 1 15 ? 25.585 33.228 61.077 1.00 16.04 50 GLY B C 1
ATOM 1305 O O . GLY B 1 15 ? 26.429 34.033 60.669 1.00 16.04 50 GLY B O 1
ATOM 1306 N N . HIS B 1 16 ? 24.361 33.133 60.538 1.00 17.39 51 HIS B N 1
ATOM 1307 C CA . HIS B 1 16 ? 23.907 34.060 59.498 1.00 24.53 51 HIS B CA 1
ATOM 1308 C C . HIS B 1 16 ? 24.045 35.511 59.939 1.00 22.26 51 HIS B C 1
ATOM 1309 O O . HIS B 1 16 ? 24.481 36.371 59.166 1.00 23.97 51 HIS B O 1
ATOM 1316 N N . ARG B 1 17 ? 23.674 35.798 61.184 1.00 19.19 52 ARG B N 1
ATOM 1317 C CA . ARG B 1 17 ? 23.633 37.174 61.658 1.00 19.91 52 ARG B CA 1
ATOM 1318 C C . ARG B 1 17 ? 25.039 37.717 61.891 1.00 19.90 52 ARG B C 1
ATOM 1319 O O . ARG B 1 17 ? 25.365 38.828 61.455 1.00 18.33 52 ARG B O 1
ATOM 1327 N N . PHE B 1 18 ? 25.897 36.943 62.560 1.00 18.33 53 PHE B N 1
ATOM 1328 C CA . PHE B 1 18 ? 27.242 37.430 62.867 1.00 19.27 53 PHE B CA 1
ATOM 1329 C C . PHE B 1 18 ? 28.110 37.512 61.612 1.00 22.93 53 PHE B C 1
ATOM 1330 O O . PHE B 1 18 ? 28.801 38.516 61.387 1.00 22.58 53 PHE B O 1
ATOM 1338 N N . PHE B 1 19 ? 28.102 36.462 60.788 1.00 23.43 54 PHE B N 1
ATOM 1339 C CA . PHE B 1 19 ? 28.896 36.476 59.563 1.00 22.40 54 PHE B CA 1
ATOM 1340 C C . PHE B 1 19 ? 28.296 37.368 58.484 1.00 27.08 54 PHE B C 1
ATOM 1341 O O . PHE B 1 19 ? 28.993 37.690 57.514 1.00 28.95 54 PHE B O 1
ATOM 1349 N N . GLY B 1 20 ? 27.046 37.793 58.643 1.00 23.18 55 GLY B N 1
ATOM 1350 C CA . GLY B 1 20 ? 26.415 38.628 57.645 1.00 30.18 55 GLY B CA 1
ATOM 1351 C C . GLY B 1 20 ? 26.254 37.894 56.337 1.00 39.74 55 GLY B C 1
ATOM 1352 O O . GLY B 1 20 ? 26.502 38.465 55.268 1.00 47.20 55 GLY B O 1
ATOM 1353 N N . SER B 1 21 ? 25.857 36.629 56.400 1.00 43.51 56 SER B N 1
ATOM 1354 C CA . SER B 1 21 ? 25.796 35.799 55.213 1.00 53.52 56 SER B CA 1
ATOM 1355 C C . SER B 1 21 ? 24.664 34.808 55.395 1.00 62.86 56 SER B C 1
ATOM 1356 O O . SER B 1 21 ? 24.561 34.171 56.446 1.00 61.56 56 SER B O 1
ATOM 1359 N N . THR B 1 22 ? 23.807 34.701 54.384 1.00 75.13 57 THR B N 1
ATOM 1360 C CA . THR B 1 22 ? 22.932 33.549 54.247 1.00 78.67 57 THR B CA 1
ATOM 1361 C C . THR B 1 22 ? 23.579 32.453 53.407 1.00 79.53 57 THR B C 1
ATOM 1362 O O . THR B 1 22 ? 22.869 31.622 52.829 1.00 84.04 57 THR B O 1
ATOM 1366 N N . SER B 1 23 ? 24.913 32.457 53.321 1.00 72.93 58 SER B N 1
ATOM 1367 C CA . SER B 1 23 ? 25.658 31.398 52.654 1.00 66.73 58 SER B CA 1
ATOM 1368 C C . SER B 1 23 ? 25.225 30.039 53.176 1.00 61.58 58 SER B C 1
ATOM 1369 O O . SER B 1 23 ? 25.235 29.791 54.384 1.00 60.38 58 SER B O 1
ATOM 1372 N N . GLY B 1 24 ? 24.826 29.162 52.255 1.00 51.92 59 GLY B N 1
ATOM 1373 C CA . GLY B 1 24 ? 24.407 27.832 52.646 1.00 48.22 59 GLY B CA 1
ATOM 1374 C C . GLY B 1 24 ? 25.498 27.036 53.324 1.00 45.61 59 GLY B C 1
ATOM 1375 O O . GLY B 1 24 ? 25.203 26.037 53.988 1.00 46.41 59 GLY B O 1
ATOM 1376 N N . GLY B 1 25 ? 26.758 27.458 53.171 1.00 40.66 60 GLY B N 1
ATOM 1377 C CA . GLY B 1 25 ? 27.848 26.768 53.835 1.00 32.72 60 GLY B CA 1
ATOM 1378 C C . GLY B 1 25 ? 27.783 26.881 55.342 1.00 29.50 60 GLY B C 1
ATOM 1379 O O . GLY B 1 25 ? 28.279 26.004 56.053 1.00 30.39 60 GLY B O 1
ATOM 1380 N N . ILE B 1 26 ? 27.177 27.960 55.852 1.00 28.04 61 ILE B N 1
ATOM 1381 C CA . ILE B 1 26 ? 26.989 28.104 57.296 1.00 25.76 61 ILE B CA 1
ATOM 1382 C C . ILE B 1 26 ? 26.080 27.001 57.823 1.00 29.19 61 ILE B C 1
ATOM 1383 O O . ILE B 1 26 ? 26.435 26.273 58.758 1.00 30.06 61 ILE B O 1
ATOM 1388 N N . ALA B 1 27 ? 24.895 26.853 57.221 1.00 27.58 62 ALA B N 1
ATOM 1389 C CA . ALA B 1 27 ? 24.005 25.761 57.598 1.00 24.73 62 ALA B CA 1
ATOM 1390 C C . ALA B 1 27 ? 24.673 24.400 57.419 1.00 26.29 62 ALA B C 1
ATOM 1391 O O . ALA B 1 27 ? 24.438 23.480 58.211 1.00 25.30 62 ALA B O 1
ATOM 1393 N N . SER B 1 28 ? 25.518 24.259 56.397 1.00 28.38 63 SER B N 1
ATOM 1394 C CA . SER B 1 28 ? 26.151 22.980 56.101 1.00 29.63 63 SER B CA 1
ATOM 1395 C C . SER B 1 28 ? 27.257 22.656 57.094 1.00 29.78 63 SER B C 1
ATOM 1396 O O . SER B 1 28 ? 27.382 21.505 57.527 1.00 32.36 63 SER B O 1
ATOM 1399 N N . ALA B 1 29 ? 28.072 23.651 57.457 1.00 27.97 64 ALA B N 1
ATOM 1400 C CA . ALA B 1 29 ? 29.148 23.408 58.414 1.00 24.62 64 ALA B CA 1
ATOM 1401 C C . ALA B 1 29 ? 28.593 23.092 59.794 1.00 22.48 64 ALA B C 1
ATOM 1402 O O . ALA B 1 29 ? 29.056 22.153 60.451 1.00 24.18 64 ALA B O 1
ATOM 1404 N N . VAL B 1 30 ? 27.602 23.862 60.249 1.00 19.75 65 VAL B N 1
ATOM 1405 C CA . VAL B 1 30 ? 27.038 23.642 61.579 1.00 20.00 65 VAL B CA 1
ATOM 1406 C C . VAL B 1 30 ? 26.431 22.247 61.679 1.00 21.16 65 VAL B C 1
ATOM 1407 O O . VAL B 1 30 ? 26.498 21.599 62.730 1.00 20.91 65 VAL B O 1
ATOM 1411 N N . GLU B 1 31 ? 25.827 21.766 60.591 1.00 23.13 66 GLU B N 1
ATOM 1412 C CA . GLU B 1 31 ? 25.286 20.412 60.588 1.00 24.28 66 GLU B CA 1
ATOM 1413 C C . GLU B 1 31 ? 26.382 19.399 60.884 1.00 22.93 66 GLU B C 1
ATOM 1414 O O . GLU B 1 31 ? 26.267 18.600 61.820 1.00 22.79 66 GLU B O 1
ATOM 1420 N N . LYS B 1 32 ? 27.472 19.445 60.116 1.00 22.55 67 LYS B N 1
ATOM 1421 C CA . LYS B 1 32 ? 28.546 18.468 60.287 1.00 25.71 67 LYS B CA 1
ATOM 1422 C C . LYS B 1 32 ? 29.123 18.511 61.693 1.00 24.55 67 LYS B C 1
ATOM 1423 O O . LYS B 1 32 ? 29.416 17.464 62.281 1.00 23.70 67 LYS B O 1
ATOM 1429 N N . ALA B 1 33 ? 29.315 19.713 62.241 1.00 24.17 68 ALA B N 1
ATOM 1430 C CA . ALA B 1 33 ? 29.800 19.816 63.610 1.00 24.37 68 ALA B CA 1
ATOM 1431 C C . ALA B 1 33 ? 28.774 19.262 64.593 1.00 26.36 68 ALA B C 1
ATOM 1432 O O . ALA B 1 33 ? 29.140 18.643 65.597 1.00 26.59 68 ALA B O 1
ATOM 1434 N N . PHE B 1 34 ? 27.484 19.448 64.306 1.00 27.12 69 PHE B N 1
ATOM 1435 C CA . PHE B 1 34 ? 26.452 18.867 65.160 1.00 30.25 69 PHE B CA 1
ATOM 1436 C C . PHE B 1 34 ? 26.358 17.358 64.971 1.00 31.83 69 PHE B C 1
ATOM 1437 O O . PHE B 1 34 ? 26.105 16.624 65.933 1.00 35.23 69 PHE B O 1
ATOM 1445 N N . GLN B 1 35 ? 26.556 16.872 63.744 1.00 30.89 70 GLN B N 1
ATOM 1446 C CA . GLN B 1 35 ? 26.579 15.428 63.523 1.00 37.04 70 GLN B CA 1
ATOM 1447 C C . GLN B 1 35 ? 27.780 14.776 64.208 1.00 35.98 70 GLN B C 1
ATOM 1448 O O . GLN B 1 35 ? 27.639 13.752 64.887 1.00 36.91 70 GLN B O 1
ATOM 1454 N N . SER B 1 36 ? 28.974 15.346 64.031 1.00 32.16 71 SER B N 1
ATOM 1455 C CA . SER B 1 36 ? 30.163 14.754 64.635 1.00 28.89 71 SER B CA 1
ATOM 1456 C C . SER B 1 36 ? 30.182 14.920 66.153 1.00 26.81 71 SER B C 1
ATOM 1457 O O . SER B 1 36 ? 30.734 14.067 66.852 1.00 28.23 71 SER B O 1
ATOM 1460 N N . PHE B 1 37 ? 29.594 15.995 66.689 1.00 22.08 72 PHE B N 1
ATOM 1461 C CA . PHE B 1 37 ? 29.827 16.348 68.085 1.00 24.28 72 PHE B CA 1
ATOM 1462 C C . PHE B 1 37 ? 28.583 16.534 68.933 1.00 27.09 72 PHE B C 1
ATOM 1463 O O . PHE B 1 37 ? 28.719 16.617 70.160 1.00 29.82 72 PHE B O 1
ATOM 1471 N N . GLY B 1 38 ? 27.391 16.611 68.343 1.00 26.89 73 GLY B N 1
ATOM 1472 C CA . GLY B 1 38 ? 26.187 16.825 69.123 1.00 25.70 73 GLY B CA 1
ATOM 1473 C C . GLY B 1 38 ? 25.921 18.285 69.421 1.00 20.86 73 GLY B C 1
ATOM 1474 O O . GLY B 1 38 ? 26.205 19.152 68.591 1.00 20.38 73 GLY B O 1
ATOM 1475 N N . LEU B 1 39 ? 25.417 18.570 70.622 1.00 21.19 74 LEU B N 1
ATOM 1476 C CA . LEU B 1 39 ? 24.882 19.885 70.956 1.00 20.24 74 LEU B CA 1
ATOM 1477 C C . LEU B 1 39 ? 25.860 20.658 71.822 1.00 20.06 74 LEU B C 1
ATOM 1478 O O . LEU B 1 39 ? 26.160 20.221 72.942 1.00 20.07 74 LEU B O 1
ATOM 1483 N N . PRO B 1 40 ? 26.340 21.814 71.379 1.00 19.46 75 PRO B N 1
ATOM 1484 C CA . PRO B 1 40 ? 27.269 22.596 72.193 1.00 19.68 75 PRO B CA 1
ATOM 1485 C C . PRO B 1 40 ? 26.518 23.361 73.263 1.00 23.72 75 PRO B C 1
ATOM 1486 O O . PRO B 1 40 ? 25.355 23.732 73.091 1.00 28.65 75 PRO B O 1
ATOM 1490 N N . ASN B 1 41 ? 27.190 23.606 74.384 1.00 21.46 76 ASN B N 1
ATOM 1491 C CA . ASN B 1 41 ? 26.577 24.429 75.418 1.00 25.69 76 ASN B CA 1
ATOM 1492 C C . ASN B 1 41 ? 27.234 25.802 75.526 1.00 23.73 76 ASN B C 1
ATOM 1493 O O . ASN B 1 41 ? 27.122 26.464 76.564 1.00 23.75 76 ASN B O 1
ATOM 1498 N N . GLY B 1 42 ? 27.897 26.249 74.459 1.00 16.92 77 GLY B N 1
ATOM 1499 C CA . GLY B 1 42 ? 28.370 27.616 74.367 1.00 14.30 77 GLY B CA 1
ATOM 1500 C C . GLY B 1 42 ? 28.730 27.936 72.937 1.00 15.78 77 GLY B C 1
ATOM 1501 O O . GLY B 1 42 ? 28.908 27.038 72.113 1.00 18.26 77 GLY B O 1
ATOM 1502 N N . TYR B 1 43 ? 28.802 29.233 72.638 1.00 13.98 78 TYR B N 1
ATOM 1503 C CA . TYR B 1 43 ? 29.409 29.696 71.394 1.00 13.29 78 TYR B CA 1
ATOM 1504 C C . TYR B 1 43 ? 30.024 31.074 71.613 1.00 13.95 78 TYR B C 1
ATOM 1505 O O . TYR B 1 43 ? 29.471 31.915 72.326 1.00 13.92 78 TYR B O 1
ATOM 1514 N N . ILE B 1 44 ? 31.187 31.277 71.011 1.00 10.79 79 ILE B N 1
ATOM 1515 C CA . ILE B 1 44 ? 31.944 32.514 71.093 1.00 10.52 79 ILE B CA 1
ATOM 1516 C C . ILE B 1 44 ? 31.805 33.230 69.761 1.00 12.37 79 ILE B C 1
ATOM 1517 O O . ILE B 1 44 ? 32.028 32.627 68.704 1.00 12.25 79 ILE B O 1
ATOM 1522 N N . LEU B 1 45 ? 31.425 34.504 69.804 1.00 12.20 80 LEU B N 1
ATOM 1523 C CA . LEU B 1 45 ? 31.464 35.360 68.629 1.00 12.79 80 LEU B CA 1
ATOM 1524 C C . LEU B 1 45 ? 32.604 36.351 68.806 1.00 10.62 80 LEU B C 1
ATOM 1525 O O . LEU B 1 45 ? 32.703 36.994 69.853 1.00 14.05 80 LEU B O 1
ATOM 1530 N N . GLY B 1 46 ? 33.471 36.464 67.809 1.00 10.64 81 GLY B N 1
ATOM 1531 C CA . GLY B 1 46 ? 34.596 37.361 67.986 1.00 16.34 81 GLY B CA 1
ATOM 1532 C C . GLY B 1 46 ? 35.299 37.689 66.689 1.00 14.88 81 GLY B C 1
ATOM 1533 O O . GLY B 1 46 ? 34.873 37.287 65.607 1.00 15.68 81 GLY B O 1
ATOM 1534 N N . GLU B 1 47 ? 36.397 38.435 66.823 1.00 14.84 82 GLU B N 1
ATOM 1535 C CA . GLU B 1 47 ? 37.183 38.907 65.692 1.00 12.87 82 GLU B CA 1
ATOM 1536 C C . GLU B 1 47 ? 38.668 38.701 65.944 1.00 12.68 82 GLU B C 1
ATOM 1537 O O . GLU B 1 47 ? 39.139 38.819 67.077 1.00 14.26 82 GLU B O 1
ATOM 1543 N N . GLU B 1 48 ? 39.403 38.426 64.865 1.00 13.21 83 GLU B N 1
ATOM 1544 C CA . GLU B 1 48 ? 40.814 38.070 64.910 1.00 19.87 83 GLU B CA 1
ATOM 1545 C C . GLU B 1 48 ? 41.655 39.108 64.187 1.00 27.12 83 GLU B C 1
ATOM 1546 O O . GLU B 1 48 ? 41.148 39.910 63.402 1.00 35.26 83 GLU B O 1
ATOM 1552 N N . GLY B 1 49 ? 42.959 39.065 64.452 1.00 25.83 84 GLY B N 1
ATOM 1553 C CA . GLY B 1 49 ? 43.910 39.925 63.776 1.00 30.78 84 GLY B CA 1
ATOM 1554 C C . GLY B 1 49 ? 45.354 39.497 63.979 1.00 36.85 84 GLY B C 1
ATOM 1555 O O . GLY B 1 49 ? 45.783 39.200 65.103 1.00 34.61 84 GLY B O 1
ATOM 1556 N N . SER B 1 50 ? 46.127 39.478 62.892 1.00 45.94 85 SER B N 1
ATOM 1557 C CA . SER B 1 50 ? 47.529 39.075 62.931 1.00 44.30 85 SER B CA 1
ATOM 1558 C C . SER B 1 50 ? 48.453 40.139 62.334 1.00 46.29 85 SER B C 1
ATOM 1559 O O . SER B 1 50 ? 49.559 39.826 61.889 1.00 46.87 85 SER B O 1
ATOM 1562 N N . GLY B 1 51 ? 48.023 41.406 62.331 1.00 45.56 86 GLY B N 1
ATOM 1563 C CA . GLY B 1 51 ? 48.829 42.453 61.721 1.00 46.47 86 GLY B CA 1
ATOM 1564 C C . GLY B 1 51 ? 49.993 42.929 62.565 1.00 45.38 86 GLY B C 1
ATOM 1565 O O . GLY B 1 51 ? 50.976 43.442 62.020 1.00 44.45 86 GLY B O 1
ATOM 1566 N N . ALA B 1 52 ? 49.889 42.782 63.900 1.00 42.13 87 ALA B N 1
ATOM 1567 C CA . ALA B 1 52 ? 50.971 43.143 64.817 1.00 35.87 87 ALA B CA 1
ATOM 1568 C C . ALA B 1 52 ? 52.155 42.200 64.668 1.00 36.34 87 ALA B C 1
ATOM 1569 O O . ALA B 1 52 ? 53.314 42.638 64.656 1.00 29.93 87 ALA B O 1
ATOM 1571 N N . PHE B 1 53 ? 51.885 40.900 64.554 1.00 39.58 88 PHE B N 1
ATOM 1572 C CA . PHE B 1 53 ? 52.909 39.920 64.219 1.00 43.62 88 PHE B CA 1
ATOM 1573 C C . PHE B 1 53 ? 52.893 39.537 62.741 1.00 50.45 88 PHE B C 1
ATOM 1574 O O . PHE B 1 53 ? 53.219 38.394 62.401 1.00 42.77 88 PHE B O 1
ATOM 1582 N N . ILE B 1 54 ? 52.502 40.481 61.870 1.00 68.73 89 ILE B N 1
ATOM 1583 C CA . ILE B 1 54 ? 52.624 40.429 60.409 1.00 92.72 89 ILE B CA 1
ATOM 1584 C C . ILE B 1 54 ? 52.071 39.119 59.843 1.00 115.61 89 ILE B C 1
ATOM 1585 O O . ILE B 1 54 ? 52.506 38.636 58.789 1.00 125.76 89 ILE B O 1
ATOM 1590 N N . GLY B 1 55 ? 51.069 38.556 60.515 1.00 131.50 90 GLY B N 1
ATOM 1591 C CA . GLY B 1 55 ? 50.531 37.266 60.136 1.00 131.39 90 GLY B CA 1
ATOM 1592 C C . GLY B 1 55 ? 51.158 36.079 60.834 1.00 127.89 90 GLY B C 1
ATOM 1593 O O . GLY B 1 55 ? 50.721 34.945 60.599 1.00 131.49 90 GLY B O 1
ATOM 1594 N N . GLY B 1 56 ? 52.170 36.297 61.681 1.00 108.69 91 GLY B N 1
ATOM 1595 C CA . GLY B 1 56 ? 52.800 35.198 62.386 1.00 92.97 91 GLY B CA 1
ATOM 1596 C C . GLY B 1 56 ? 52.071 34.751 63.632 1.00 63.82 91 GLY B C 1
ATOM 1597 O O . GLY B 1 56 ? 52.341 33.657 64.134 1.00 58.48 91 GLY B O 1
ATOM 1598 N N . LEU B 1 57 ? 51.139 35.562 64.130 1.00 46.79 92 LEU B N 1
ATOM 1599 C CA . LEU B 1 57 ? 50.460 35.279 65.386 1.00 33.02 92 LEU B CA 1
ATOM 1600 C C . LEU B 1 57 ? 49.129 36.015 65.387 1.00 27.46 92 LEU B C 1
ATOM 1601 O O . LEU B 1 57 ? 49.103 37.220 65.143 1.00 27.48 92 LEU B O 1
ATOM 1606 N N . THR B 1 58 ? 48.040 35.293 65.658 1.00 19.80 93 THR B N 1
ATOM 1607 C CA . THR B 1 58 ? 46.690 35.849 65.736 1.00 25.43 93 THR B CA 1
ATOM 1608 C C . THR B 1 58 ? 46.347 36.223 67.165 1.00 17.00 93 THR B C 1
ATOM 1609 O O . THR B 1 58 ? 46.619 35.457 68.088 1.00 19.71 93 THR B O 1
ATOM 1613 N N . TYR B 1 59 ? 45.736 37.396 67.342 1.00 16.73 94 TYR B N 1
ATOM 1614 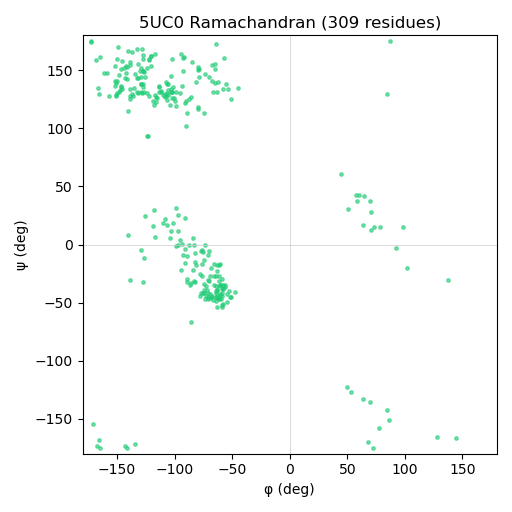C CA . TYR B 1 59 ? 45.152 37.822 68.612 1.00 15.28 94 TYR B CA 1
ATOM 1615 C C . TYR B 1 59 ? 43.657 38.047 68.420 1.00 15.38 94 TYR B C 1
ATOM 1616 O O . TYR B 1 59 ? 43.247 38.838 67.564 1.00 16.12 94 TYR B O 1
ATOM 1625 N N . GLY B 1 60 ? 42.849 37.349 69.211 1.00 13.99 95 GLY B N 1
ATOM 1626 C CA . GLY B 1 60 ? 41.411 37.405 69.047 1.00 14.12 95 GLY B CA 1
ATOM 1627 C C . GLY B 1 60 ? 40.678 37.864 70.289 1.00 13.09 95 GLY B C 1
ATOM 1628 O O . GLY B 1 60 ? 41.192 37.773 71.409 1.00 12.63 95 GLY B O 1
ATOM 1629 N N . GLU B 1 61 ? 39.457 38.345 70.090 1.00 15.16 96 GLU B N 1
ATOM 1630 C CA . GLU B 1 61 ? 38.640 38.891 71.158 1.00 14.91 96 GLU B CA 1
ATOM 1631 C C . GLU B 1 61 ? 37.177 38.692 70.807 1.00 15.48 96 GLU B C 1
ATOM 1632 O O . GLU B 1 61 ? 36.781 38.850 69.652 1.00 14.21 96 GLU B O 1
ATOM 1638 N N . GLY B 1 62 ? 36.380 38.348 71.803 1.00 14.44 97 GLY B N 1
ATOM 1639 C CA . GLY B 1 62 ? 34.966 38.200 71.554 1.00 16.48 97 GLY B CA 1
ATOM 1640 C C . GLY B 1 62 ? 34.179 38.019 72.826 1.00 13.23 97 GLY B C 1
ATOM 1641 O O . GLY B 1 62 ? 34.593 38.456 73.902 1.00 13.15 97 GLY B O 1
ATOM 1642 N N . THR B 1 63 ? 33.032 37.370 72.704 1.00 14.23 98 THR B N 1
ATOM 1643 C CA . THR B 1 63 ? 32.179 37.095 73.845 1.00 17.85 98 THR B CA 1
ATOM 1644 C C . THR B 1 63 ? 31.714 35.655 73.757 1.00 16.80 98 THR B C 1
ATOM 1645 O O . THR B 1 63 ? 31.320 35.188 72.685 1.00 15.68 98 THR B O 1
ATOM 1649 N N . LEU B 1 64 ? 31.785 34.960 74.885 1.00 17.49 99 LEU B N 1
ATOM 1650 C CA . LEU B 1 64 ? 31.223 33.627 75.030 1.00 15.93 99 LEU B CA 1
ATOM 1651 C C . LEU B 1 64 ? 29.789 33.768 75.519 1.00 17.21 99 LEU B C 1
ATOM 1652 O O . LEU B 1 64 ? 29.551 34.414 76.541 1.00 16.40 99 LEU B O 1
ATOM 1657 N N . TYR B 1 65 ? 28.841 33.196 74.780 1.00 18.68 100 TYR B N 1
ATOM 1658 C CA . TYR B 1 65 ? 27.425 33.270 75.109 1.00 15.10 100 TYR B CA 1
ATOM 1659 C C . TYR B 1 65 ? 26.947 31.932 75.645 1.00 15.28 100 TYR B C 1
ATOM 1660 O O . TYR B 1 65 ? 27.215 30.886 75.043 1.00 14.75 100 TYR B O 1
ATOM 1669 N N . THR B 1 66 ? 26.254 31.965 76.781 1.00 19.05 101 THR B N 1
ATOM 1670 C CA . THR B 1 66 ? 25.623 30.781 77.346 1.00 25.90 101 THR B CA 1
ATOM 1671 C C . THR B 1 66 ? 24.195 31.116 77.735 1.00 25.57 101 THR B C 1
ATOM 1672 O O . THR B 1 66 ? 23.790 32.281 77.780 1.00 23.20 101 THR B O 1
ATOM 1676 N N . LYS B 1 67 ? 23.441 30.064 78.040 1.00 27.43 102 LYS B N 1
ATOM 1677 C CA . LYS B 1 67 ? 22.059 30.235 78.465 1.00 33.48 102 LYS B CA 1
ATOM 1678 C C . LYS B 1 67 ? 21.938 30.572 79.952 1.00 38.89 102 LYS B C 1
ATOM 1679 O O . LYS B 1 67 ? 21.027 31.315 80.338 1.00 41.57 102 LYS B O 1
ATOM 1685 N N . ASN B 1 68 ? 22.837 30.064 80.797 1.00 40.50 103 ASN B N 1
ATOM 1686 C CA . ASN B 1 68 ? 22.687 30.261 82.235 1.00 44.97 103 ASN B CA 1
ATOM 1687 C C . ASN B 1 68 ? 23.927 30.841 82.898 1.00 41.21 103 ASN B C 1
ATOM 1688 O O . ASN B 1 68 ? 23.817 31.578 83.880 1.00 44.77 103 ASN B O 1
ATOM 1693 N N . ALA B 1 69 ? 25.108 30.507 82.393 1.00 34.83 104 ALA B N 1
ATOM 1694 C CA . ALA B 1 69 ? 26.332 30.970 83.029 1.00 31.40 104 ALA B CA 1
ATOM 1695 C C . ALA B 1 69 ? 26.620 32.436 82.767 1.00 30.00 104 ALA B C 1
ATOM 1696 O O . ALA B 1 69 ? 27.568 32.976 83.344 1.00 32.12 104 ALA B O 1
ATOM 1698 N N . GLY B 1 70 ? 25.842 33.088 81.922 1.00 27.79 105 GLY B N 1
ATOM 1699 C CA . GLY B 1 70 ? 26.134 34.446 81.529 1.00 26.77 105 GLY B CA 1
ATOM 1700 C C . GLY B 1 70 ? 27.070 34.507 80.337 1.00 22.47 105 GLY B C 1
ATOM 1701 O O . GLY B 1 70 ? 27.576 33.500 79.838 1.00 20.25 105 GLY B O 1
ATOM 1702 N N . ASP B 1 71 ? 27.291 35.732 79.872 1.00 23.46 106 ASP B N 1
ATOM 1703 C CA . ASP B 1 71 ? 28.105 36.012 78.700 1.00 20.99 106 ASP B CA 1
ATOM 1704 C C . ASP B 1 71 ? 29.418 36.624 79.166 1.00 22.46 106 ASP B C 1
ATOM 1705 O O . ASP B 1 71 ? 29.411 37.586 79.937 1.00 25.41 106 ASP B O 1
ATOM 1710 N N . HIS B 1 72 ? 30.541 36.067 78.716 1.00 20.80 107 HIS B N 1
ATOM 1711 C CA . HIS B 1 72 ? 31.840 36.413 79.280 1.00 18.08 107 HIS B CA 1
ATOM 1712 C C . HIS B 1 72 ? 32.814 36.810 78.185 1.00 25.15 107 HIS B C 1
ATOM 1713 O O . HIS B 1 72 ? 32.946 36.101 77.184 1.00 16.56 107 HIS B O 1
ATOM 1720 N N . LYS B 1 73 ? 33.478 37.953 78.377 1.00 24.55 108 LYS B N 1
ATOM 1721 C CA . LYS B 1 73 ? 34.559 38.371 77.496 1.00 22.22 108 LYS B CA 1
ATOM 1722 C C . LYS B 1 73 ? 35.600 37.275 77.388 1.00 19.99 108 LYS B C 1
ATOM 1723 O O . LYS B 1 73 ? 36.010 36.690 78.393 1.00 20.36 108 LYS B O 1
ATOM 1729 N N . THR B 1 74 ? 36.022 37.003 76.158 1.00 19.18 109 THR B N 1
ATOM 1730 C CA . THR B 1 74 ? 37.003 35.971 75.865 1.00 18.30 109 THR B CA 1
ATOM 1731 C C . THR B 1 74 ? 38.061 36.531 74.923 1.00 16.76 109 THR B C 1
ATOM 1732 O O . THR B 1 74 ? 37.758 37.342 74.041 1.00 14.35 109 THR B O 1
ATOM 1736 N N . PHE B 1 75 ? 39.305 36.106 75.136 1.00 14.57 110 PHE B N 1
ATOM 1737 C CA . PHE B 1 75 ? 40.431 36.477 74.296 1.00 14.24 110 PHE B CA 1
ATOM 1738 C C . PHE B 1 75 ? 41.132 35.198 73.866 1.00 17.41 110 PHE B C 1
ATOM 1739 O O . PHE B 1 75 ? 41.088 34.195 74.581 1.00 17.79 110 PHE B O 1
ATOM 1747 N N . TRP B 1 76 ? 41.734 35.203 72.674 1.00 16.22 111 TRP B N 1
ATOM 1748 C CA . TRP B 1 76 ? 42.517 34.045 72.266 1.00 16.53 111 TRP B CA 1
ATOM 1749 C C . TRP B 1 76 ? 43.763 34.474 71.506 1.00 13.36 111 TRP B C 1
ATOM 1750 O O . TRP B 1 76 ? 43.822 35.558 70.921 1.00 13.29 111 TRP B O 1
ATOM 1761 N N . GLN B 1 77 ? 44.776 33.615 71.577 1.00 13.49 112 GLN B N 1
ATOM 1762 C CA . GLN B 1 77 ? 46.044 33.780 70.892 1.00 13.55 112 GLN B CA 1
ATOM 1763 C C . GLN B 1 77 ? 46.371 32.465 70.204 1.00 17.21 112 GLN B C 1
ATOM 1764 O O . GLN B 1 77 ? 46.084 31.392 70.740 1.00 16.68 112 GLN B O 1
ATOM 1770 N N . GLY B 1 78 ? 46.970 32.546 69.024 1.00 17.12 113 GLY B N 1
ATOM 1771 C CA . GLY B 1 78 ? 47.357 31.363 68.295 1.00 19.99 113 GLY B CA 1
ATOM 1772 C C . GLY B 1 78 ? 48.174 31.730 67.078 1.00 18.71 113 GLY B C 1
ATOM 1773 O O . GLY B 1 78 ? 48.344 32.909 66.760 1.00 13.23 113 GLY B O 1
ATOM 1774 N N . PRO B 1 79 ? 48.698 30.733 66.369 1.00 18.41 114 PRO B N 1
ATOM 1775 C CA . PRO B 1 79 ? 49.462 31.027 65.153 1.00 18.12 114 PRO B CA 1
ATOM 1776 C C . PRO B 1 79 ? 48.554 31.662 64.115 1.00 20.60 114 PRO B C 1
ATOM 1777 O O . PRO B 1 79 ? 47.339 31.774 64.288 1.00 21.65 114 PRO B O 1
ATOM 1781 N N . SER B 1 80 ? 49.146 32.113 63.023 1.00 50.24 115 SER B N 1
ATOM 1782 C CA . SER B 1 80 ? 48.297 32.594 61.954 1.00 62.89 115 SER B CA 1
ATOM 1783 C C . SER B 1 80 ? 48.930 32.301 60.610 1.00 75.08 115 SER B C 1
ATOM 1784 O O . SER B 1 80 ? 50.154 32.209 60.481 1.00 82.36 115 SER B O 1
ATOM 1787 N N . LEU B 1 81 ? 48.065 32.135 59.615 1.00 83.11 116 LEU B N 1
ATOM 1788 C CA . LEU B 1 81 ? 48.442 32.124 58.214 1.00 93.87 116 LEU B CA 1
ATOM 1789 C C . LEU B 1 81 ? 48.094 33.438 57.526 1.00 102.11 116 LEU B C 1
ATOM 1790 O O . LEU B 1 81 ? 48.143 33.516 56.296 1.00 108.01 116 LEU B O 1
ATOM 1795 N N . GLY B 1 82 ? 47.744 34.469 58.292 1.00 100.08 117 GLY B N 1
ATOM 1796 C CA . GLY B 1 82 ? 47.449 35.779 57.741 1.00 100.37 117 GLY B CA 1
ATOM 1797 C C . GLY B 1 82 ? 46.022 35.927 57.262 1.00 99.04 117 GLY B C 1
ATOM 1798 O O . GLY B 1 82 ? 45.754 36.670 56.320 1.00 103.43 117 GLY B O 1
ATOM 1799 N N . PHE B 1 85 ? 44.881 38.885 58.735 1.00 71.37 120 PHE B N 1
ATOM 1800 C CA . PHE B 1 85 ? 45.934 39.851 58.459 1.00 76.46 120 PHE B CA 1
ATOM 1801 C C . PHE B 1 85 ? 45.336 41.188 58.032 1.00 86.42 120 PHE B C 1
ATOM 1802 O O . PHE B 1 85 ? 45.910 42.241 58.302 1.00 86.50 120 PHE B O 1
ATOM 1810 N N . GLY B 1 86 ? 44.175 41.140 57.380 1.00 98.23 121 GLY B N 1
ATOM 1811 C CA . GLY B 1 86 ? 43.533 42.359 56.925 1.00 109.67 121 GLY B CA 1
ATOM 1812 C C . GLY B 1 86 ? 43.265 43.325 58.062 1.00 114.85 121 GLY B C 1
ATOM 1813 O O . GLY B 1 86 ? 43.247 42.961 59.239 1.00 113.10 121 GLY B O 1
ATOM 1814 N N . GLY B 1 87 ? 43.061 44.590 57.687 1.00 123.96 122 GLY B N 1
ATOM 1815 C CA . GLY B 1 87 ? 42.920 45.633 58.691 1.00 122.83 122 GLY B CA 1
ATOM 1816 C C . GLY B 1 87 ? 41.730 45.412 59.602 1.00 119.74 122 GLY B C 1
ATOM 1817 O O . GLY B 1 87 ? 41.836 45.514 60.828 1.00 120.35 122 GLY B O 1
ATOM 1818 N N . GLN B 1 88 ? 40.577 45.100 59.014 1.00 115.36 123 GLN B N 1
ATOM 1819 C CA . GLN B 1 88 ? 39.374 44.873 59.797 1.00 107.09 123 GLN B CA 1
ATOM 1820 C C . GLN B 1 88 ? 39.426 43.577 60.586 1.00 115.70 123 GLN B C 1
ATOM 1821 O O . GLN B 1 88 ? 38.544 43.338 61.418 1.00 58.59 123 GLN B O 1
ATOM 1827 N N . GLY B 1 89 ? 40.424 42.745 60.350 1.00 60.33 124 GLY B N 1
ATOM 1828 C CA . GLY B 1 89 ? 40.383 41.445 60.944 1.00 62.68 124 GLY B CA 1
ATOM 1829 C C . GLY B 1 89 ? 39.252 40.638 60.330 1.00 65.02 124 GLY B C 1
ATOM 1830 O O . GLY B 1 89 ? 38.623 41.025 59.342 1.00 67.52 124 GLY B O 1
ATOM 1831 N N . SER B 1 90 ? 38.992 39.491 60.946 1.00 20.99 125 SER B N 1
ATOM 1832 C CA . SER B 1 90 ? 38.023 38.561 60.398 1.00 19.55 125 SER B CA 1
ATOM 1833 C C . SER B 1 90 ? 37.236 37.937 61.529 1.00 16.96 125 SER B C 1
ATOM 1834 O O . SER B 1 90 ? 37.728 37.809 62.648 1.00 14.18 125 SER B O 1
ATOM 1837 N N . ARG B 1 91 ? 36.012 37.540 61.220 1.00 17.77 126 ARG B N 1
ATOM 1838 C CA . ARG B 1 91 ? 35.103 37.057 62.240 1.00 13.06 126 ARG B CA 1
ATOM 1839 C C . ARG B 1 91 ? 35.287 35.557 62.457 1.00 14.67 126 ARG B C 1
ATOM 1840 O O . ARG B 1 91 ? 35.797 34.836 61.597 1.00 12.83 126 ARG B O 1
ATOM 1848 N N A VAL B 1 92 ? 34.912 35.101 63.658 0.56 15.10 127 VAL B N 1
ATOM 1849 N N B VAL B 1 92 ? 34.861 35.093 63.627 0.44 15.15 127 VAL B N 1
ATOM 1850 C CA A VAL B 1 92 ? 34.919 33.684 64.010 0.56 15.28 127 VAL B CA 1
ATOM 1851 C CA B VAL B 1 92 ? 34.900 33.671 63.948 0.44 15.19 127 VAL B CA 1
ATOM 1852 C C A VAL B 1 92 ? 33.702 33.378 64.878 0.56 13.01 127 VAL B C 1
ATOM 1853 C C B VAL B 1 92 ? 33.754 33.351 64.900 0.44 13.00 127 VAL B C 1
ATOM 1854 O O A VAL B 1 92 ? 33.242 34.217 65.658 0.56 13.56 127 VAL B O 1
ATOM 1855 O O B VAL B 1 92 ? 33.377 34.172 65.741 0.44 13.18 127 VAL B O 1
ATOM 1878 N N . LEU B 1 95 ? 32.098 27.055 68.363 1.00 13.72 130 LEU B N 1
ATOM 1879 C CA . LEU B 1 95 ? 31.214 26.201 69.154 1.00 14.07 130 LEU B CA 1
ATOM 1880 C C . LEU B 1 95 ? 31.976 25.622 70.335 1.00 18.02 130 LEU B C 1
ATOM 1881 O O . LEU B 1 95 ? 33.109 25.160 70.185 1.00 18.93 130 LEU B O 1
ATOM 1886 N N . VAL B 1 96 ? 31.349 25.634 71.510 1.00 14.79 131 VAL B N 1
ATOM 1887 C CA . VAL B 1 96 ? 31.961 25.154 72.748 1.00 15.14 131 VAL B CA 1
ATOM 1888 C C . VAL B 1 96 ? 31.165 23.953 73.237 1.00 21.91 131 VAL B C 1
ATOM 1889 O O . VAL B 1 96 ? 29.956 24.057 73.463 1.00 20.47 131 VAL B O 1
ATOM 1893 N N . TYR B 1 97 ? 31.840 22.821 73.408 1.00 20.28 132 TYR B N 1
ATOM 1894 C CA . TYR B 1 97 ? 31.215 21.584 73.851 1.00 20.15 132 TYR B CA 1
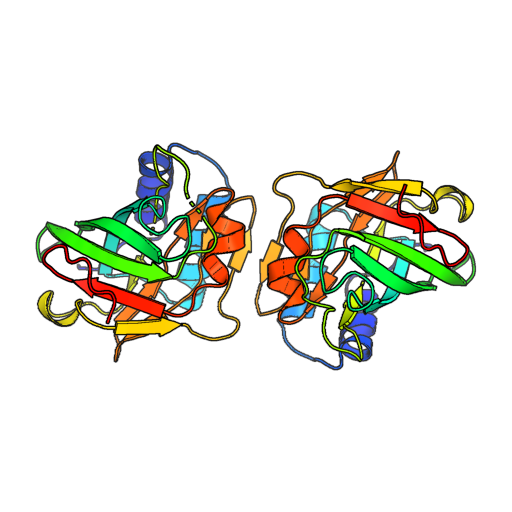ATOM 1895 C C . TYR B 1 97 ? 31.732 21.201 75.232 1.00 22.90 132 TYR B C 1
ATOM 1896 O O . TYR B 1 97 ? 32.930 21.290 75.503 1.00 24.49 132 TYR B O 1
ATOM 1905 N N . ASN B 1 98 ? 30.817 20.793 76.109 1.00 23.91 133 ASN B N 1
ATOM 1906 C CA . ASN B 1 98 ? 31.158 20.257 77.433 1.00 26.98 133 ASN B CA 1
ATOM 1907 C C . ASN B 1 98 ? 31.707 21.334 78.366 1.00 26.28 133 ASN B C 1
ATOM 1908 O O . ASN B 1 98 ? 32.600 21.069 79.163 1.00 32.15 133 ASN B O 1
ATOM 1913 N N . LEU B 1 99 ? 31.173 22.547 78.294 1.00 22.47 134 LEU B N 1
ATOM 1914 C CA . LEU B 1 99 ? 31.642 23.624 79.164 1.00 24.73 134 LEU B CA 1
ATOM 1915 C C . LEU B 1 99 ? 30.815 23.615 80.445 1.00 31.60 134 LEU B C 1
ATOM 1916 O O . LEU B 1 99 ? 29.682 24.099 80.471 1.00 34.63 134 LEU B O 1
ATOM 1921 N N . ASP B 1 100 ? 31.389 23.076 81.521 1.00 35.46 135 ASP B N 1
ATOM 1922 C CA . ASP B 1 100 ? 30.715 23.036 82.818 1.00 39.59 135 ASP B CA 1
ATOM 1923 C C . ASP B 1 100 ? 30.923 24.328 83.606 1.00 36.36 135 ASP B C 1
ATOM 1924 O O . ASP B 1 100 ? 29.978 25.082 83.839 1.00 38.84 135 ASP B O 1
ATOM 1929 N N . ASP B 1 101 ? 32.153 24.590 84.013 1.00 33.61 136 ASP B N 1
ATOM 1930 C CA . ASP B 1 101 ? 32.526 25.736 84.825 1.00 31.71 136 ASP B CA 1
ATOM 1931 C C . ASP B 1 101 ? 33.259 26.701 83.904 1.00 33.05 136 ASP B C 1
ATOM 1932 O O . ASP B 1 101 ? 34.231 26.305 83.250 1.00 33.02 136 ASP B O 1
ATOM 1937 N N . ILE B 1 102 ? 32.777 27.949 83.828 1.00 31.54 137 ILE B N 1
ATOM 1938 C CA . ILE B 1 102 ? 33.404 28.948 82.959 1.00 28.87 137 ILE B CA 1
ATOM 1939 C C . ILE B 1 102 ? 34.911 28.964 83.156 1.00 25.39 137 ILE B C 1
ATOM 1940 O O . ILE B 1 102 ? 35.678 29.056 82.191 1.00 23.62 137 ILE B O 1
ATOM 1945 N N . GLN B 1 103 ? 35.364 28.855 84.403 1.00 26.19 138 GLN B N 1
ATOM 1946 C CA . GLN B 1 103 ? 36.795 28.915 84.656 1.00 29.65 138 GLN B CA 1
ATOM 1947 C C . GLN B 1 103 ? 37.544 27.762 84.002 1.00 28.17 138 GLN B C 1
ATOM 1948 O O . GLN B 1 103 ? 38.763 27.854 83.821 1.00 30.16 138 GLN B O 1
ATOM 1954 N N . HIS B 1 104 ? 36.854 26.693 83.618 1.00 25.62 139 HIS B N 1
ATOM 1955 C CA . HIS B 1 104 ? 37.529 25.604 82.922 1.00 27.66 139 HIS B CA 1
ATOM 1956 C C . HIS B 1 104 ? 37.686 25.860 81.425 1.00 28.87 139 HIS B C 1
ATOM 1957 O O . HIS B 1 104 ? 38.284 25.031 80.736 1.00 32.01 139 HIS B O 1
ATOM 1964 N N . LEU B 1 105 ? 37.202 26.997 80.915 1.00 25.40 140 LEU B N 1
ATOM 1965 C CA . LEU B 1 105 ? 37.366 27.310 79.498 1.00 22.77 140 LEU B CA 1
ATOM 1966 C C . LEU B 1 105 ? 38.811 27.662 79.163 1.00 22.16 140 LEU B C 1
ATOM 1967 O O . LEU B 1 105 ? 39.317 27.284 78.100 1.00 22.49 140 LEU B O 1
ATOM 1972 N N . TYR B 1 106 ? 39.483 28.394 80.042 1.00 18.32 141 TYR B N 1
ATOM 1973 C CA . TYR B 1 106 ? 40.726 29.046 79.675 1.00 19.75 141 TYR B CA 1
ATOM 1974 C C . TYR B 1 106 ? 41.884 28.063 79.713 1.00 22.45 141 TYR B C 1
ATOM 1975 O O . TYR B 1 106 ? 41.867 27.083 80.462 1.00 26.76 141 TYR B O 1
ATOM 1984 N N . GLY B 1 107 ? 42.883 28.316 78.860 1.00 20.55 142 GLY B N 1
ATOM 1985 C CA . GLY B 1 107 ? 44.077 27.512 78.737 1.00 16.16 142 GLY B CA 1
ATOM 1986 C C . GLY B 1 107 ? 44.332 27.105 77.300 1.00 18.74 142 GLY B C 1
ATOM 1987 O O . GLY B 1 107 ? 43.728 27.623 76.355 1.00 15.28 142 GLY B O 1
ATOM 1988 N N . ARG B 1 108 ? 45.226 26.134 77.134 1.00 20.94 143 ARG B N 1
ATOM 1989 C CA . ARG B 1 108 ? 45.770 25.771 75.835 1.00 15.22 143 ARG B CA 1
ATOM 1990 C C . ARG B 1 108 ? 45.003 24.607 75.215 1.00 18.28 143 ARG B C 1
ATOM 1991 O O . ARG B 1 108 ? 44.799 23.570 75.859 1.00 17.38 143 ARG B O 1
ATOM 1999 N N . TYR B 1 109 ? 44.611 24.776 73.951 1.00 14.68 144 TYR B N 1
ATOM 2000 C CA . TYR B 1 109 ? 43.829 23.800 73.213 1.00 14.53 144 TYR B CA 1
ATOM 2001 C C . TYR B 1 109 ? 44.688 23.250 72.089 1.00 15.92 144 TYR B C 1
ATOM 2002 O O . TYR B 1 109 ? 45.323 24.022 71.370 1.00 17.23 144 TYR B O 1
ATOM 2011 N N . ALA B 1 110 ? 44.724 21.923 71.955 1.00 14.34 145 ALA B N 1
ATOM 2012 C CA . ALA B 1 110 ? 45.525 21.250 70.941 1.00 14.16 145 ALA B CA 1
ATOM 2013 C C . ALA B 1 110 ? 44.622 20.721 69.836 1.00 14.21 145 ALA B C 1
ATOM 2014 O O . ALA B 1 110 ? 43.599 20.092 70.114 1.00 15.24 145 ALA B O 1
ATOM 2016 N N . GLY B 1 111 ? 45.005 20.968 68.588 1.00 15.14 146 GLY B N 1
ATOM 2017 C CA . GLY B 1 111 ? 44.175 20.575 67.472 1.00 13.47 146 GLY B CA 1
ATOM 2018 C C . GLY B 1 111 ? 44.032 19.072 67.348 1.00 15.81 146 GLY B C 1
ATOM 2019 O O . GLY B 1 111 ? 44.860 18.292 67.806 1.00 19.08 146 GLY B O 1
ATOM 2020 N N . VAL B 1 112 ? 42.942 18.662 66.721 1.00 16.91 147 VAL B N 1
ATOM 2021 C CA . VAL B 1 112 ? 42.671 17.263 66.422 1.00 18.10 147 VAL B CA 1
ATOM 2022 C C . VAL B 1 112 ? 43.051 17.014 64.967 1.00 20.99 147 VAL B C 1
ATOM 2023 O O . VAL B 1 112 ? 42.545 17.682 64.061 1.00 21.30 147 VAL B O 1
ATOM 2027 N N . ALA B 1 113 ? 43.945 16.055 64.742 1.00 23.44 148 ALA B N 1
ATOM 2028 C CA . ALA B 1 113 ? 44.440 15.780 63.400 1.00 23.15 148 ALA B CA 1
ATOM 2029 C C . ALA B 1 113 ? 43.316 15.335 62.473 1.00 21.96 148 ALA B C 1
ATOM 2030 O O . ALA B 1 113 ? 42.430 14.572 62.866 1.00 22.03 148 ALA B O 1
ATOM 2032 N N . GLY B 1 114 ? 43.362 15.822 61.231 1.00 21.84 149 GLY B N 1
ATOM 2033 C CA . GLY B 1 114 ? 42.400 15.443 60.209 1.00 20.18 149 GLY B CA 1
ATOM 2034 C C . GLY B 1 114 ? 40.975 15.847 60.495 1.00 19.66 149 GLY B C 1
ATOM 2035 O O . GLY B 1 114 ? 40.053 15.320 59.870 1.00 19.99 149 GLY B O 1
ATOM 2036 N N . SER B 1 115 ? 40.765 16.771 61.429 1.00 18.74 150 SER B N 1
ATOM 2037 C CA . SER B 1 115 ? 39.431 17.200 61.816 1.00 15.61 150 SER B CA 1
ATOM 2038 C C . SER B 1 115 ? 38.898 18.342 60.963 1.00 12.73 150 SER B C 1
ATOM 2039 O O . SER B 1 115 ? 37.764 18.765 61.171 1.00 12.69 150 SER B O 1
ATOM 2042 N N . ALA B 1 116 ? 39.663 18.824 59.990 1.00 12.75 151 ALA B N 1
ATOM 2043 C CA . ALA B 1 116 ? 39.222 19.960 59.192 1.00 12.60 151 ALA B CA 1
ATOM 2044 C C . ALA B 1 116 ? 38.026 19.597 58.321 1.00 12.56 151 ALA B C 1
ATOM 2045 O O . ALA B 1 116 ? 37.947 18.501 57.760 1.00 16.90 151 ALA B O 1
ATOM 2047 N N . TYR B 1 117 ? 37.093 20.534 58.214 1.00 12.49 152 TYR B N 1
ATOM 2048 C CA . TYR B 1 117 ? 35.942 20.416 57.334 1.00 12.47 152 TYR B CA 1
ATOM 2049 C C . TYR B 1 117 ? 35.739 21.750 56.630 1.00 12.61 152 TYR B C 1
ATOM 2050 O O . TYR B 1 117 ? 35.730 22.793 57.288 1.00 12.45 152 TYR B O 1
ATOM 2059 N N . VAL B 1 118 ? 35.608 21.728 55.303 1.00 12.50 153 VAL B N 1
ATOM 2060 C CA . VAL B 1 118 ? 35.417 22.947 54.519 1.00 15.17 153 VAL B CA 1
ATOM 2061 C C . VAL B 1 118 ? 34.325 22.711 53.489 1.00 12.60 153 VAL B C 1
ATOM 2062 O O . VAL B 1 118 ? 34.404 21.754 52.716 1.00 12.68 153 VAL B O 1
ATOM 2066 N N . ILE B 1 119 ? 33.332 23.598 53.449 1.00 14.54 154 ILE B N 1
ATOM 2067 C CA . ILE B 1 119 ? 32.247 23.486 52.477 1.00 15.85 154 ILE B CA 1
ATOM 2068 C C . ILE B 1 119 ? 31.713 24.878 52.172 1.00 16.48 154 ILE B C 1
ATOM 2069 O O . ILE B 1 119 ? 31.403 25.644 53.085 1.00 14.76 154 ILE B O 1
ATOM 2074 N N . ALA B 1 120 ? 31.648 25.209 50.884 1.00 17.36 155 ALA B N 1
ATOM 2075 C CA . ALA B 1 120 ? 31.055 26.444 50.378 1.00 16.20 155 ALA B CA 1
ATOM 2076 C C . ALA B 1 120 ? 31.470 27.667 51.199 1.00 17.77 155 ALA B C 1
ATOM 2077 O O . ALA B 1 120 ? 30.645 28.357 51.799 1.00 18.50 155 ALA B O 1
ATOM 2079 N N . GLY B 1 121 ? 32.777 27.922 51.225 1.00 15.23 156 GLY B N 1
ATOM 2080 C CA . GLY B 1 121 ? 33.295 29.124 51.848 1.00 15.21 156 GLY B CA 1
ATOM 2081 C C . GLY B 1 121 ? 33.216 29.180 53.358 1.00 15.51 156 GLY B C 1
ATOM 2082 O O . GLY B 1 121 ? 33.422 30.252 53.930 1.00 15.10 156 GLY B O 1
ATOM 2083 N N . VAL B 1 122 ? 32.920 28.066 54.021 1.00 15.23 157 VAL B N 1
ATOM 2084 C CA . VAL B 1 122 ? 32.899 27.971 55.474 1.00 15.10 157 VAL B CA 1
ATOM 2085 C C . VAL B 1 122 ? 33.792 26.808 55.880 1.00 18.99 157 VAL B C 1
ATOM 2086 O O . VAL B 1 122 ? 33.933 25.831 55.139 1.00 17.39 157 VAL B O 1
ATOM 2090 N N . GLY B 1 123 ? 34.418 26.920 57.047 1.00 12.42 158 GLY B N 1
ATOM 2091 C CA . GLY B 1 123 ? 35.337 25.890 57.481 1.00 12.40 158 GLY B CA 1
ATOM 2092 C C . GLY B 1 123 ? 35.585 25.961 58.965 1.00 12.39 158 GLY B C 1
ATOM 2093 O O . GLY B 1 123 ? 35.559 27.040 59.563 1.00 13.92 158 GLY B O 1
ATOM 2094 N N . PHE B 1 124 ? 35.818 24.794 59.566 1.00 12.40 159 PHE B N 1
ATOM 2095 C CA . PHE B 1 124 ? 36.257 24.700 60.948 1.00 12.45 159 PHE B CA 1
ATOM 2096 C C . PHE B 1 124 ? 37.292 23.596 61.066 1.00 13.32 159 PHE B C 1
ATOM 2097 O O . PHE B 1 124 ? 37.468 22.779 60.162 1.00 13.42 159 PHE B O 1
ATOM 2105 N N . ASN B 1 125 ? 37.979 23.577 62.201 1.00 13.99 160 ASN B N 1
ATOM 2106 C CA . ASN B 1 125 ? 38.609 22.346 62.659 1.00 14.11 160 ASN B CA 1
ATOM 2107 C C . ASN B 1 125 ? 38.292 22.211 64.142 1.00 12.79 160 ASN B C 1
ATOM 2108 O O . ASN B 1 125 ? 37.464 22.961 64.659 1.00 12.84 160 ASN B O 1
ATOM 2113 N N . VAL B 1 126 ? 38.902 21.251 64.827 1.00 14.51 161 VAL B N 1
ATOM 2114 C CA . VAL B 1 126 ? 38.532 20.922 66.198 1.00 14.69 161 VAL B CA 1
ATOM 2115 C C . VAL B 1 126 ? 39.782 20.897 67.063 1.00 13.30 161 VAL B C 1
ATOM 2116 O O . VAL B 1 126 ? 40.779 20.269 66.701 1.00 14.05 161 VAL B O 1
ATOM 2120 N N . LEU B 1 127 ? 39.731 21.576 68.200 1.00 13.48 162 LEU B N 1
ATOM 2121 C CA . LEU B 1 127 ? 40.809 21.548 69.171 1.00 13.68 162 LEU B CA 1
ATOM 2122 C C . LEU B 1 127 ? 40.208 21.191 70.519 1.00 14.04 162 LEU B C 1
ATOM 2123 O O . LEU B 1 127 ? 39.003 21.329 70.729 1.00 15.77 162 LEU B O 1
ATOM 2128 N N . LYS B 1 128 ? 41.043 20.714 71.436 1.00 14.65 163 LYS B N 1
ATOM 2129 C CA . LYS B 1 128 ? 40.540 20.186 72.696 1.00 14.76 163 LYS B CA 1
ATOM 2130 C C . LYS B 1 128 ? 41.458 20.540 73.847 1.00 15.07 163 LYS B C 1
ATOM 2131 O O . LYS B 1 128 ? 42.679 20.625 73.697 1.00 14.98 163 LYS B O 1
ATOM 2137 N N . ARG B 1 129 ? 40.849 20.727 75.009 1.00 15.48 164 ARG B N 1
ATOM 2138 C CA . ARG B 1 129 ? 41.576 20.860 76.264 1.00 15.91 164 ARG B CA 1
ATOM 2139 C C . ARG B 1 129 ? 40.776 20.101 77.301 1.00 23.38 164 ARG B C 1
ATOM 2140 O O . ARG B 1 129 ? 39.654 20.495 77.619 1.00 20.88 164 ARG B O 1
ATOM 2148 N N . GLU B 1 130 ? 41.356 19.028 77.822 1.00 25.49 165 GLU B N 1
ATOM 2149 C CA . GLU B 1 130 ? 40.656 18.087 78.693 1.00 26.08 165 GLU B CA 1
ATOM 2150 C C . GLU B 1 130 ? 39.401 17.653 77.938 1.00 25.43 165 GLU B C 1
ATOM 2151 O O . GLU B 1 130 ? 39.512 17.236 76.776 1.00 22.27 165 GLU B O 1
ATOM 2157 N N . ASN B 1 131 ? 38.216 17.761 78.525 1.00 29.20 166 ASN B N 1
ATOM 2158 C CA . ASN B 1 131 ? 37.016 17.231 77.907 1.00 32.82 166 ASN B CA 1
ATOM 2159 C C . ASN B 1 131 ? 36.201 18.298 77.186 1.00 32.24 166 ASN B C 1
ATOM 2160 O O . ASN B 1 131 ? 35.179 17.971 76.576 1.00 36.21 166 ASN B O 1
ATOM 2165 N N . ILE B 1 132 ? 36.638 19.551 77.218 1.00 24.78 167 ILE B N 1
ATOM 2166 C CA . ILE B 1 132 ? 35.999 20.596 76.431 1.00 22.42 167 ILE B CA 1
ATOM 2167 C C . ILE B 1 132 ? 36.464 20.485 74.988 1.00 20.58 167 ILE B C 1
ATOM 2168 O O . ILE B 1 132 ? 37.609 20.118 74.716 1.00 21.03 167 ILE B O 1
ATOM 2173 N N . VAL B 1 133 ? 35.559 20.764 74.057 1.00 20.49 168 VAL B N 1
ATOM 2174 C CA . VAL B 1 133 ? 35.817 20.700 72.624 1.00 18.98 168 VAL B CA 1
ATOM 2175 C C . VAL B 1 133 ? 35.480 22.052 72.019 1.00 18.50 168 VAL B C 1
ATOM 2176 O O . VAL B 1 133 ? 34.402 22.600 72.262 1.00 16.30 168 VAL B O 1
ATOM 2180 N N . LEU B 1 134 ? 36.398 22.581 71.229 1.00 14.33 169 LEU B N 1
ATOM 2181 C CA . LEU B 1 134 ? 36.283 23.905 70.638 1.00 18.43 169 LEU B CA 1
ATOM 2182 C C . LEU B 1 134 ? 36.237 23.754 69.121 1.00 16.76 169 LEU B C 1
ATOM 2183 O O . LEU B 1 134 ? 37.086 23.073 68.542 1.00 17.61 169 LEU B O 1
ATOM 2188 N N . VAL B 1 135 ? 35.249 24.362 68.478 1.00 13.57 170 VAL B N 1
ATOM 2189 C CA . VAL B 1 135 ? 35.143 24.271 67.024 1.00 13.27 170 VAL B CA 1
ATOM 2190 C C . VAL B 1 135 ? 35.110 25.671 66.414 1.00 19.84 170 VAL B C 1
ATOM 2191 O O . VAL B 1 135 ? 34.033 26.279 66.309 1.00 17.30 170 VAL B O 1
ATOM 2195 N N . PRO B 1 136 ? 36.252 26.225 66.001 1.00 15.23 171 PRO B N 1
ATOM 2196 C CA . PRO B 1 136 ? 36.272 27.581 65.427 1.00 12.86 171 PRO B CA 1
ATOM 2197 C C . PRO B 1 136 ? 35.827 27.574 63.970 1.00 17.11 171 PRO B C 1
ATOM 2198 O O . PRO B 1 136 ? 36.488 26.983 63.114 1.00 14.90 171 PRO B O 1
ATOM 2202 N N . ILE B 1 137 ? 34.717 28.252 63.688 1.00 12.69 172 ILE B N 1
ATOM 2203 C CA . ILE B 1 137 ? 34.139 28.328 62.354 1.00 12.58 172 ILE B CA 1
ATOM 2204 C C . ILE B 1 137 ? 34.499 29.675 61.754 1.00 14.60 172 ILE B C 1
ATOM 2205 O O . ILE B 1 137 ? 34.312 30.714 62.396 1.00 15.59 172 ILE B O 1
ATOM 2210 N N . ARG B 1 138 ? 34.998 29.674 60.523 1.00 12.50 173 ARG B N 1
ATOM 2211 C CA . ARG B 1 138 ? 35.309 30.920 59.841 1.00 15.89 173 ARG B CA 1
ATOM 2212 C C . ARG B 1 138 ? 34.835 30.828 58.399 1.00 12.55 173 ARG B C 1
ATOM 2213 O O . ARG B 1 138 ? 34.538 29.749 57.887 1.00 12.51 173 ARG B O 1
ATOM 2221 N N . THR B 1 139 ? 34.772 31.976 57.737 1.00 12.66 174 THR B N 1
ATOM 2222 C CA . THR B 1 139 ? 34.346 32.039 56.351 1.00 20.21 174 THR B CA 1
ATOM 2223 C C . THR B 1 139 ? 35.456 32.635 55.493 1.00 19.40 174 THR B C 1
ATOM 2224 O O . THR B 1 139 ? 36.392 33.265 55.992 1.00 22.29 174 THR B O 1
ATOM 2228 N N . GLY B 1 140 ? 35.343 32.403 54.189 1.00 17.30 175 GLY B N 1
ATOM 2229 C CA . GLY B 1 140 ? 36.236 33.040 53.242 1.00 16.13 175 GLY B CA 1
ATOM 2230 C C . GLY B 1 140 ? 37.628 32.485 53.357 1.00 16.39 175 GLY B C 1
ATOM 2231 O O . GLY B 1 140 ? 37.833 31.269 53.461 1.00 16.31 175 GLY B O 1
ATOM 2232 N N . ILE B 1 141 ? 38.603 33.396 53.346 1.00 18.55 176 ILE B N 1
ATOM 2233 C CA . ILE B 1 141 ? 40.006 33.006 53.437 1.00 20.24 176 ILE B CA 1
ATOM 2234 C C . ILE B 1 141 ? 40.266 32.221 54.714 1.00 17.11 176 ILE B C 1
ATOM 2235 O O . ILE B 1 141 ? 41.056 31.268 54.723 1.00 15.65 176 ILE B O 1
ATOM 2240 N N . GLY B 1 142 ? 39.604 32.606 55.811 1.00 13.16 177 GLY B N 1
ATOM 2241 C CA . GLY B 1 142 ? 39.796 31.919 57.074 1.00 12.96 177 GLY B CA 1
ATOM 2242 C C . GLY B 1 142 ? 39.22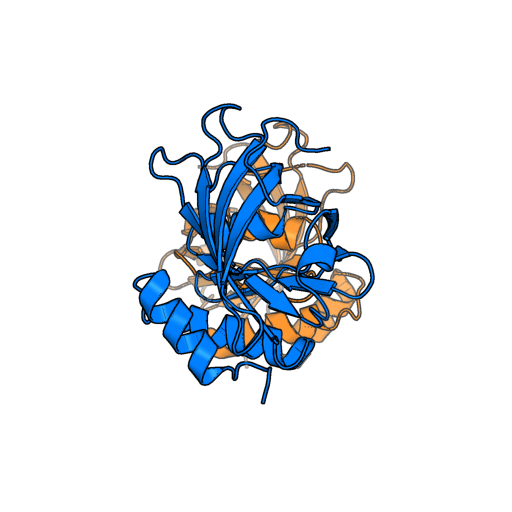0 30.519 57.084 1.00 19.50 177 GLY B C 1
ATOM 2243 O O . GLY B 1 142 ? 39.694 29.658 57.830 1.00 21.03 177 GLY B O 1
ATOM 2244 N N . ALA B 1 143 ? 38.194 30.269 56.267 1.00 17.40 178 ALA B N 1
ATOM 2245 C CA . ALA B 1 143 ? 37.682 28.910 56.126 1.00 15.85 178 ALA B CA 1
ATOM 2246 C C . ALA B 1 143 ? 38.773 27.979 55.625 1.00 21.11 178 ALA B C 1
ATOM 2247 O O . ALA B 1 143 ? 38.979 26.895 56.177 1.00 24.00 178 ALA B O 1
ATOM 2249 N N . ARG B 1 144 ? 39.499 28.394 54.584 1.00 20.77 179 ARG B N 1
ATOM 2250 C CA . ARG B 1 144 ? 40.496 27.506 53.999 1.00 22.75 179 ARG B CA 1
ATOM 2251 C C . ARG B 1 144 ? 41.763 27.455 54.845 1.00 24.02 179 ARG B C 1
ATOM 2252 O O . ARG B 1 144 ? 42.295 26.369 55.101 1.00 25.26 179 ARG B O 1
ATOM 2260 N N . LEU B 1 145 ? 42.245 28.609 55.309 1.00 21.70 180 LEU B N 1
ATOM 2261 C CA . LEU B 1 145 ? 43.523 28.655 56.016 1.00 24.81 180 LEU B CA 1
ATOM 2262 C C . LEU B 1 145 ? 43.408 28.295 57.494 1.00 21.66 180 LEU B C 1
ATOM 2263 O O . LEU B 1 145 ? 44.358 27.747 58.065 1.00 17.57 180 LEU B O 1
ATOM 2268 N N . GLY B 1 146 ? 42.277 28.607 58.129 1.00 19.46 181 GLY B N 1
ATOM 2269 C CA . GLY B 1 146 ? 42.170 28.416 59.564 1.00 17.58 181 GLY B CA 1
ATOM 2270 C C . GLY B 1 146 ? 42.265 26.966 59.983 1.00 16.31 181 GLY B C 1
ATOM 2271 O O . GLY B 1 146 ? 42.704 26.667 61.093 1.00 16.96 181 GLY B O 1
ATOM 2272 N N . VAL B 1 147 ? 41.881 26.045 59.096 1.00 16.92 182 VAL B N 1
ATOM 2273 C CA . VAL B 1 147 ? 41.833 24.626 59.442 1.00 19.19 182 VAL B CA 1
ATOM 2274 C C . VAL B 1 147 ? 43.215 24.002 59.542 1.00 20.21 182 VAL B C 1
ATOM 2275 O O . VAL B 1 147 ? 43.331 22.816 59.871 1.00 23.31 182 VAL B O 1
ATOM 2279 N N . ASN B 1 148 ? 44.266 24.773 59.301 1.00 19.88 183 ASN B N 1
ATOM 2280 C CA . ASN B 1 148 ? 45.639 24.316 59.439 1.00 20.97 183 ASN B CA 1
ATOM 2281 C C . ASN B 1 148 ? 46.225 24.597 60.812 1.00 19.57 183 ASN B C 1
ATOM 2282 O O . ASN B 1 148 ? 47.327 24.122 61.104 1.00 21.58 183 ASN B O 1
ATOM 2287 N N . ILE B 1 149 ? 45.515 25.357 61.639 1.00 17.13 184 ILE B N 1
ATOM 2288 C CA . ILE B 1 149 ? 45.990 25.799 62.945 1.00 18.02 184 ILE B CA 1
ATOM 2289 C C . ILE B 1 149 ? 45.574 24.782 63.997 1.00 16.84 184 ILE B C 1
ATOM 2290 O O . ILE B 1 149 ? 44.382 24.523 64.187 1.00 15.80 184 ILE B O 1
ATOM 2295 N N . GLY B 1 150 ? 46.549 24.228 64.698 1.00 13.17 185 GLY B N 1
ATOM 2296 C CA . GLY B 1 150 ? 46.273 23.192 65.663 1.00 16.84 185 GLY B CA 1
ATOM 2297 C C . GLY B 1 150 ? 46.653 23.587 67.069 1.00 13.41 185 GLY B C 1
ATOM 2298 O O . GLY B 1 150 ? 47.014 22.729 67.876 1.00 13.58 185 GLY B O 1
ATOM 2299 N N . TYR B 1 151 ? 46.586 24.886 67.365 1.00 13.40 186 TYR B N 1
ATOM 2300 C CA . TYR B 1 151 ? 46.812 25.389 68.711 1.00 13.58 186 TYR B CA 1
ATOM 2301 C C . TYR B 1 151 ? 46.017 26.667 68.919 1.00 13.54 186 TYR B C 1
ATOM 2302 O O . TYR B 1 151 ? 45.948 27.521 68.032 1.00 14.05 186 TYR B O 1
ATOM 2311 N N . LEU B 1 152 ? 45.431 26.791 70.101 1.00 13.70 187 LEU B N 1
ATOM 2312 C CA . LEU B 1 152 ? 44.768 28.012 70.530 1.00 18.23 187 LEU B CA 1
ATOM 2313 C C . LEU B 1 152 ? 44.837 28.086 72.048 1.00 15.65 187 LEU B C 1
ATOM 2314 O O . LEU B 1 152 ? 44.608 27.083 72.725 1.00 15.23 187 LEU B O 1
ATOM 2319 N N . LYS B 1 153 ? 45.153 29.264 72.576 1.00 16.27 188 LYS B N 1
ATOM 2320 C CA . LYS B 1 153 ? 45.016 29.537 74.002 1.00 14.51 188 LYS B CA 1
ATOM 2321 C C . LYS B 1 153 ? 43.875 30.522 74.202 1.00 21.00 188 LYS B C 1
ATOM 2322 O O . LYS B 1 153 ? 43.831 31.561 73.540 1.00 19.85 188 LYS B O 1
ATOM 2328 N N . LEU B 1 154 ? 42.946 30.184 75.095 1.00 14.80 189 LEU B N 1
ATOM 2329 C CA . LEU B 1 154 ? 41.840 31.052 75.471 1.00 14.92 189 LEU B CA 1
ATOM 2330 C C . LEU B 1 154 ? 42.106 31.603 76.865 1.00 15.36 189 LEU B C 1
ATOM 2331 O O . LEU B 1 154 ? 42.562 30.868 77.744 1.00 15.67 189 LEU B O 1
ATOM 2336 N N . SER B 1 155 ? 41.836 32.897 77.067 1.00 17.70 190 SER B N 1
ATOM 2337 C CA . SER B 1 155 ? 42.129 33.554 78.335 1.00 17.07 190 SER B CA 1
ATOM 2338 C C . SER B 1 155 ? 41.080 34.622 78.644 1.00 18.76 190 SER B C 1
ATOM 2339 O O . SER B 1 155 ? 40.394 35.133 77.755 1.00 15.76 190 SER B O 1
ATOM 2342 N N . ALA B 1 156 ? 40.975 34.959 79.937 1.00 20.16 191 ALA B N 1
ATOM 2343 C CA . ALA B 1 156 ? 39.937 35.851 80.442 1.00 19.82 191 ALA B CA 1
ATOM 2344 C C . ALA B 1 156 ? 40.283 37.330 80.299 1.00 21.40 191 ALA B C 1
ATOM 2345 O O . ALA B 1 156 ? 39.377 38.168 80.311 1.00 20.95 191 ALA B O 1
ATOM 2347 N N . ALA B 1 157 ? 41.561 37.667 80.177 1.00 23.94 192 ALA B N 1
ATOM 2348 C CA . ALA B 1 157 ? 42.062 39.010 79.930 1.00 19.37 192 ALA B CA 1
ATOM 2349 C C . ALA B 1 157 ? 43.047 38.963 78.774 1.00 18.55 192 ALA B C 1
ATOM 2350 O O . ALA B 1 157 ? 43.701 37.939 78.565 1.00 16.01 192 ALA B O 1
ATOM 2352 N N . PRO B 1 158 ? 43.160 40.037 77.993 1.00 18.78 193 PRO B N 1
ATOM 2353 C CA . PRO B 1 158 ? 44.060 40.004 76.835 1.00 19.97 193 PRO B CA 1
ATOM 2354 C C . PRO B 1 158 ? 45.512 39.931 77.275 1.00 20.90 193 PRO B C 1
ATOM 2355 O O . PRO B 1 158 ? 45.883 40.331 78.381 1.00 19.03 193 PRO B O 1
ATOM 2359 N N . THR B 1 159 ? 46.333 39.376 76.389 1.00 21.30 194 THR B N 1
ATOM 2360 C CA . THR B 1 159 ? 47.756 39.254 76.650 1.00 19.49 194 THR B CA 1
ATOM 2361 C C . THR B 1 159 ? 48.491 39.082 75.334 1.00 18.41 194 THR B C 1
ATOM 2362 O O . THR B 1 159 ? 47.964 38.501 74.382 1.00 15.80 194 THR B O 1
ATOM 2366 N N . TRP B 1 160 ? 49.715 39.604 75.295 1.00 15.40 195 TRP B N 1
ATOM 2367 C CA . TRP B 1 160 ? 50.593 39.364 74.161 1.00 15.23 195 TRP B CA 1
ATOM 2368 C C . TRP B 1 160 ? 51.182 37.964 74.195 1.00 19.10 195 TRP B C 1
ATOM 2369 O O . TRP B 1 160 ? 51.663 37.467 73.169 1.00 18.16 195 TRP B O 1
ATOM 2380 N N . ASN B 1 161 ? 51.128 37.332 75.301 1.00 17.32 196 ASN B N 1
ATOM 2381 C CA . ASN B 1 161 ? 51.787 36.045 75.404 1.00 20.07 196 ASN B CA 1
ATOM 2382 C C . ASN B 1 161 ? 50.846 34.947 74.919 1.00 21.47 196 ASN B C 1
ATOM 2383 O O . ASN B 1 161 ? 49.697 34.878 75.369 1.00 21.88 196 ASN B O 1
ATOM 2388 N N . PRO B 1 162 ? 51.273 34.105 73.972 1.00 21.44 197 PRO B N 1
ATOM 2389 C CA . PRO B 1 162 ? 50.404 33.041 73.454 1.00 14.71 197 PRO B CA 1
ATOM 2390 C C . PRO B 1 162 ? 50.574 31.676 74.107 1.00 21.14 197 PRO B C 1
ATOM 2391 O O . PRO B 1 162 ? 49.910 30.732 73.665 1.00 14.67 197 PRO B O 1
ATOM 2395 N N . PHE B 1 163 ? 51.425 31.560 75.130 1.00 23.39 198 PHE B N 1
ATOM 2396 C CA . PHE B 1 163 ? 51.675 30.287 75.813 1.00 23.36 198 PHE B CA 1
ATOM 2397 C C . PHE B 1 163 ? 51.284 30.397 77.270 1.00 24.30 198 PHE B C 1
ATOM 2398 O O . PHE B 1 163 ? 50.892 31.468 77.723 1.00 25.35 198 PHE B O 1
#

Nearest PDB structures (foldseek):
  5uc0-assembly1_A  TM=1.006E+00  e=1.657E-33  Brucella abortus 2308
  5uc0-assembly1_B  TM=9.914E-01  e=2.733E-29  Brucella abortus 2308
  1gy6-assembly1_B  TM=3.683E-01  e=9.623E+00  Rattus norvegicus
  5uc0-assembly1_B  TM=1.006E+00  e=1.556E-31  Brucella abortus 2308
  5uc0-assembly1_A  TM=1.004E+00  e=3.758E-28  Brucella abortus 2308

Solvent-accessible surface area: 14052 Å² total

Foldseek 3Di:
DLFDDLVNQLVVCCVLVVDPFCQSSVVSVVCCVVANTFSKDWKWFWADQVVDFFKIKIWTKIDGDPQDMAIKIKMFTGNCPQNPPRGFIKGKHPPPHVVVPFFKWFWDPPQWDADRFKIWGWTDDDHMIDIMIGGHPCRVGVNPTGMMGMDRDGDPDND/DAFDDLVRQLVVVCVLQVDPQVQSSVVSVVCCVVPNTFRKDWKWFWACAVVQFQKIKMWTWIDIDPPHIAIKIKMFGGNDGDPRTFIKGKHPDDDVVVPFFKWFWDPPQWDADRFKIWGWTDDPPMIDTMIGGHPCRVGVNVTGMMGMDRDGDPDND

Sequence (316 aa):
ANTYTAEEVVESGHRFFGSTSGGIASAVEKAFQSFGLPNGYILGEEGSGAFIGGLTYGEGTLYTKNAGDHKTFWQGPSLGWDFGGQGSRVLVYNLDDIQHLYGRYAGVAGSAYVIAGVGFNVLKRENIVLVPIRTGIGARLGVNIGYLKLSAAPTWNPFANTYTAEEVVESGHRFFGSTSGGIASAVEKAFQSFGLPNGYILGEEGSGAFIGGLTYGEGTLYTKNAGDHKTFWQGPSLGFGGQGSRVVLVYNLDDIQHLYGRYAGVAGSAYVIAGVGFNVLKRENIVLVPIRTGIGARLGVNIGYLKLSAAPTWNPF

InterPro domains:
  IPR008325 EipA-like [PF06577] (39-198)
  IPR008325 EipA-like [PIRSF033924] (2-198)

Organism: Brucella abortus (strain 2308) (NCBI:txid359391)

Radius of gyration: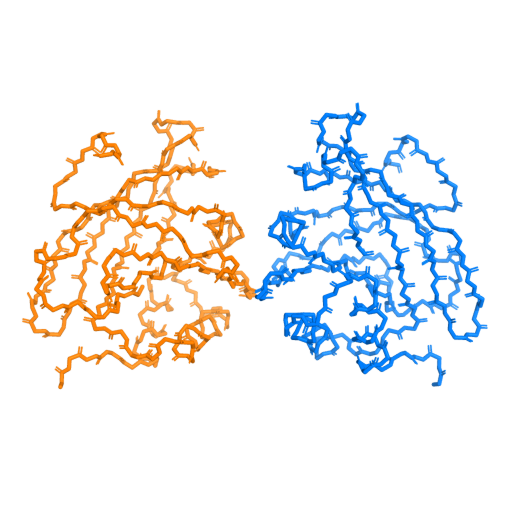 21.03 Å; Cα contacts (8 Å, |Δi|>4): 780; chains: 2; bounding box: 45×44×62 Å